Protein AF-I1BVD2-F1 (afdb_monomer_lite)

pLDDT: mean 74.41, std 19.19, range [30.12, 97.12]

Organism: Rhizopus delemar (strain RA 99-880 / ATCC MYA-4621 / FGSC 9543 / NRRL 43880) (NCBI:txid246409)

Structure (mmCIF, N/CA/C/O backbone):
data_AF-I1BVD2-F1
#
_entry.id   AF-I1BVD2-F1
#
loop_
_atom_site.group_PDB
_atom_site.id
_atom_site.type_symbol
_atom_site.label_atom_id
_atom_site.label_alt_id
_atom_site.label_comp_id
_atom_site.label_asym_id
_atom_site.label_entity_id
_atom_site.label_seq_id
_atom_site.pdbx_PDB_ins_code
_atom_site.Cartn_x
_atom_site.Cartn_y
_atom_site.Cartn_z
_atom_site.occupancy
_atom_site.B_iso_or_equiv
_atom_site.auth_seq_id
_atom_site.auth_comp_id
_atom_site.auth_asym_id
_atom_site.auth_atom_id
_atom_site.pdbx_PDB_model_num
ATOM 1 N N . MET A 1 1 ? -2.025 -9.915 -18.586 1.00 57.62 1 MET A N 1
ATOM 2 C CA . MET A 1 1 ? -1.167 -8.818 -19.101 1.00 57.62 1 MET A CA 1
ATOM 3 C C . MET A 1 1 ? 0.297 -9.203 -18.956 1.00 57.62 1 MET A C 1
ATOM 5 O O . MET A 1 1 ? 0.631 -9.879 -17.990 1.00 57.62 1 MET A O 1
ATOM 9 N N . ALA A 1 2 ? 1.157 -8.808 -19.899 1.00 55.38 2 ALA A N 1
ATOM 10 C CA . ALA A 1 2 ? 2.586 -9.116 -19.846 1.00 55.38 2 ALA A CA 1
ATOM 11 C C . ALA A 1 2 ? 3.308 -8.173 -18.867 1.00 55.38 2 ALA A C 1
ATOM 13 O O . ALA A 1 2 ? 3.353 -6.966 -19.093 1.00 55.38 2 ALA A O 1
ATOM 14 N N . LYS A 1 3 ? 3.864 -8.726 -17.781 1.00 71.94 3 LYS A N 1
ATOM 15 C CA . LYS A 1 3 ? 4.685 -7.978 -16.805 1.00 71.94 3 LYS A CA 1
ATOM 16 C C . LYS A 1 3 ? 6.091 -7.677 -17.332 1.00 71.94 3 LYS A C 1
ATOM 18 O O . LYS A 1 3 ? 6.708 -6.693 -16.919 1.00 71.94 3 LYS A O 1
ATOM 23 N N . VAL A 1 4 ? 6.564 -8.531 -18.238 1.00 77.50 4 VAL A N 1
ATOM 24 C CA . VAL A 1 4 ? 7.873 -8.457 -18.880 1.00 77.50 4 VAL A CA 1
ATOM 25 C C . VAL A 1 4 ? 7.680 -8.519 -20.390 1.00 77.50 4 VAL A C 1
ATOM 27 O O . VAL A 1 4 ? 6.956 -9.385 -20.883 1.00 77.50 4 VAL A O 1
ATOM 30 N N . VAL A 1 5 ? 8.321 -7.610 -21.121 1.00 82.81 5 VAL A N 1
ATOM 31 C CA . VAL A 1 5 ? 8.318 -7.594 -22.589 1.00 82.81 5 VAL A CA 1
ATOM 32 C C . VAL A 1 5 ? 9.751 -7.705 -23.076 1.00 82.81 5 VAL A C 1
ATOM 34 O O . VAL A 1 5 ? 10.605 -6.919 -22.676 1.00 82.81 5 VAL A O 1
ATOM 37 N N . HIS A 1 6 ? 10.022 -8.678 -23.941 1.00 88.94 6 HIS A N 1
ATOM 38 C CA . HIS A 1 6 ? 11.332 -8.835 -24.561 1.00 88.94 6 HIS A CA 1
ATOM 39 C C . HIS A 1 6 ? 11.318 -8.233 -25.964 1.00 88.94 6 HIS A C 1
ATOM 41 O O . HIS A 1 6 ? 10.479 -8.588 -26.789 1.00 88.94 6 HIS A O 1
ATOM 47 N N . VAL A 1 7 ? 12.257 -7.331 -26.238 1.00 86.94 7 VAL A N 1
ATOM 48 C CA . VAL A 1 7 ? 12.406 -6.657 -27.528 1.00 86.94 7 VAL A CA 1
ATOM 49 C C . VAL A 1 7 ? 13.799 -6.938 -28.071 1.00 86.94 7 VAL A C 1
ATOM 51 O O . VAL A 1 7 ? 14.801 -6.672 -27.409 1.00 86.94 7 VAL A O 1
ATOM 54 N N . SER A 1 8 ? 13.868 -7.464 -29.292 1.00 87.81 8 SER A N 1
ATOM 55 C CA . SER A 1 8 ? 15.131 -7.581 -30.023 1.00 87.81 8 SER A CA 1
ATOM 56 C C . SER A 1 8 ? 15.273 -6.409 -30.978 1.00 87.81 8 SER A C 1
ATOM 58 O O . SER A 1 8 ? 14.444 -6.235 -31.868 1.00 87.81 8 SER A O 1
ATOM 60 N N . CYS A 1 9 ? 16.300 -5.589 -30.768 1.00 84.94 9 CYS A N 1
ATOM 61 C CA . CYS A 1 9 ? 16.546 -4.406 -31.578 1.00 84.94 9 CYS A CA 1
ATOM 62 C C . CYS A 1 9 ? 17.521 -4.732 -32.710 1.00 84.94 9 CYS A C 1
ATOM 64 O O . CYS A 1 9 ? 18.666 -5.102 -32.456 1.00 84.94 9 CYS A O 1
ATOM 66 N N . SER A 1 10 ? 17.082 -4.520 -33.948 1.00 81.44 10 SER A N 1
ATOM 67 C CA . SER A 1 10 ? 17.909 -4.569 -35.156 1.00 81.44 10 SER A CA 1
ATOM 68 C C . SER A 1 10 ? 18.541 -3.203 -35.476 1.00 81.44 10 SER A C 1
ATOM 70 O O . SER A 1 10 ? 18.124 -2.169 -34.950 1.00 81.44 10 SER A O 1
ATOM 72 N N . ILE A 1 11 ? 19.491 -3.164 -36.420 1.00 72.12 11 ILE A N 1
ATOM 73 C CA . ILE A 1 11 ? 20.072 -1.916 -36.969 1.00 72.12 11 ILE A CA 1
ATOM 74 C C . ILE A 1 11 ? 18.995 -0.966 -37.516 1.00 72.12 11 ILE A C 1
ATOM 76 O O . ILE A 1 11 ? 19.138 0.251 -37.427 1.00 72.12 11 ILE A O 1
ATOM 80 N N . THR A 1 12 ? 17.916 -1.523 -38.066 1.00 74.25 12 THR A N 1
ATOM 81 C CA . THR A 1 12 ? 16.789 -0.778 -38.643 1.00 74.25 12 THR A CA 1
ATOM 82 C C . THR A 1 12 ? 15.757 -0.343 -37.607 1.00 74.25 12 THR A C 1
ATOM 84 O O . THR A 1 12 ? 14.778 0.308 -37.960 1.00 74.25 12 THR A O 1
ATOM 87 N N . THR A 1 13 ? 15.937 -0.698 -36.332 1.00 73.81 13 THR A N 1
ATOM 88 C CA . THR A 1 13 ? 14.978 -0.346 -35.284 1.00 73.81 13 THR A CA 1
ATOM 89 C C . THR A 1 13 ? 15.039 1.151 -35.004 1.00 73.81 13 THR A C 1
ATOM 91 O O . THR A 1 13 ? 15.937 1.655 -34.325 1.00 73.81 13 THR A O 1
ATOM 94 N N . GLU A 1 14 ? 14.053 1.872 -35.528 1.00 75.06 14 GLU A N 1
ATOM 95 C CA . GLU A 1 14 ? 13.866 3.286 -35.249 1.00 75.06 14 GLU A CA 1
ATOM 96 C C . GLU A 1 14 ? 13.271 3.514 -33.856 1.00 75.06 14 GLU A C 1
ATOM 98 O O . GLU A 1 14 ? 12.507 2.705 -33.324 1.00 75.06 14 GLU A O 1
ATOM 103 N N . GLN A 1 15 ? 13.561 4.685 -33.284 1.00 72.69 15 GLN A N 1
ATOM 104 C CA . GLN A 1 15 ? 12.982 5.111 -32.010 1.00 72.69 15 GLN A CA 1
ATOM 105 C C . GLN A 1 15 ? 11.442 5.071 -32.035 1.00 72.69 15 GLN A C 1
ATOM 107 O O . GLN A 1 15 ? 10.832 4.669 -31.048 1.00 72.69 15 GLN A O 1
ATOM 112 N N . ALA A 1 16 ? 10.822 5.425 -33.168 1.00 73.00 16 ALA A N 1
ATOM 113 C CA . ALA A 1 16 ? 9.369 5.454 -33.332 1.00 73.00 16 ALA A CA 1
ATOM 114 C C . ALA A 1 16 ? 8.714 4.074 -33.143 1.00 73.00 16 ALA A C 1
ATOM 116 O O . ALA A 1 16 ? 7.631 3.977 -32.567 1.00 73.00 16 ALA A O 1
ATOM 117 N N . VAL A 1 17 ? 9.391 3.002 -33.568 1.00 75.62 17 VAL A N 1
ATOM 118 C CA . VAL A 1 17 ? 8.924 1.621 -33.373 1.00 75.62 17 VAL A CA 1
ATOM 119 C C . VAL A 1 17 ? 8.944 1.270 -31.889 1.00 75.62 17 VAL A C 1
ATOM 121 O O . VAL A 1 17 ? 7.979 0.714 -31.370 1.00 75.62 17 VAL A O 1
ATOM 124 N N . PHE A 1 18 ? 10.003 1.663 -31.179 1.00 75.06 18 PHE A N 1
ATOM 125 C CA . PHE A 1 18 ? 10.107 1.433 -29.740 1.00 75.06 18 PHE A CA 1
ATOM 126 C C . PHE A 1 18 ? 9.055 2.232 -28.959 1.00 75.06 18 PHE A C 1
ATOM 128 O O . PHE A 1 18 ? 8.401 1.699 -28.065 1.00 75.06 18 PHE A O 1
ATOM 135 N N . ASP A 1 19 ? 8.827 3.490 -29.342 1.00 73.50 19 ASP A N 1
ATOM 136 C CA . ASP A 1 19 ? 7.758 4.320 -28.787 1.00 73.50 19 ASP A CA 1
ATOM 137 C C . ASP A 1 19 ? 6.373 3.688 -29.000 1.00 73.50 19 ASP A C 1
ATOM 139 O O . ASP A 1 19 ? 5.537 3.732 -28.093 1.00 73.50 19 ASP A O 1
ATOM 143 N N . HIS A 1 20 ? 6.132 3.075 -30.164 1.00 77.56 20 HIS A N 1
ATOM 144 C CA . HIS A 1 20 ? 4.887 2.369 -30.469 1.00 77.56 20 HIS A CA 1
ATOM 145 C C . HIS A 1 20 ? 4.729 1.091 -29.635 1.00 77.56 20 HIS A C 1
ATOM 147 O O . HIS A 1 20 ? 3.703 0.923 -28.980 1.00 77.56 20 HIS A O 1
ATOM 153 N N . ILE A 1 21 ? 5.764 0.248 -29.554 1.00 75.56 21 ILE A N 1
ATOM 154 C CA . ILE A 1 21 ? 5.775 -0.954 -28.703 1.00 75.56 21 ILE A CA 1
ATOM 155 C C . ILE A 1 21 ? 5.461 -0.572 -27.251 1.00 75.56 21 ILE A C 1
ATOM 157 O O . ILE A 1 21 ? 4.551 -1.124 -26.638 1.00 75.56 21 ILE A O 1
ATOM 161 N N . LEU A 1 22 ? 6.131 0.446 -26.708 1.00 75.19 22 LEU A N 1
ATOM 162 C CA . LEU A 1 22 ? 5.876 0.905 -25.341 1.00 75.19 22 LEU A CA 1
ATOM 163 C C . LEU A 1 22 ? 4.512 1.582 -25.150 1.00 75.19 22 LEU A C 1
ATOM 165 O O . LEU A 1 22 ? 4.114 1.804 -24.011 1.00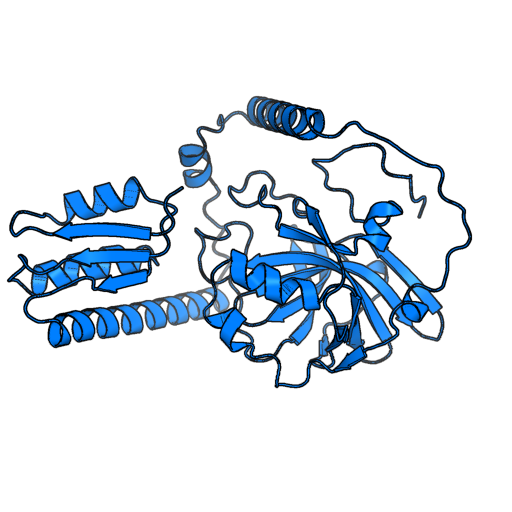 75.19 22 LEU A O 1
ATOM 169 N N . LYS A 1 23 ? 3.820 1.994 -26.218 1.00 75.75 23 LYS A N 1
ATOM 170 C CA . LYS A 1 23 ? 2.412 2.423 -26.143 1.00 75.75 23 LYS A CA 1
ATOM 171 C C . LYS A 1 23 ? 1.464 1.224 -26.130 1.00 75.75 23 LYS A C 1
ATOM 173 O O . LYS A 1 23 ? 0.421 1.301 -25.500 1.00 75.75 23 LYS A O 1
ATOM 178 N N . CYS A 1 24 ? 1.819 0.123 -26.786 1.00 70.50 24 CYS A N 1
ATOM 179 C CA . CYS A 1 24 ? 1.037 -1.113 -26.744 1.00 70.50 24 CYS A CA 1
ATOM 180 C C . CYS A 1 24 ? 1.171 -1.839 -25.394 1.00 70.50 24 CYS A C 1
ATOM 182 O O . CYS A 1 24 ? 0.241 -2.514 -24.963 1.00 70.50 24 CYS A O 1
ATOM 184 N N . PHE A 1 25 ? 2.303 -1.672 -24.704 1.00 71.75 25 PHE A N 1
ATOM 185 C CA . PHE A 1 25 ? 2.600 -2.329 -23.428 1.00 71.75 25 PHE A CA 1
ATOM 186 C C . PHE A 1 25 ? 2.653 -1.347 -22.247 1.00 71.75 25 PHE A C 1
ATOM 188 O O . PHE A 1 25 ? 3.613 -1.344 -21.478 1.00 71.75 25 PHE A O 1
ATOM 195 N N . MET A 1 26 ? 1.612 -0.524 -22.079 1.00 61.81 26 MET A N 1
ATOM 196 C CA . MET A 1 26 ? 1.538 0.488 -21.005 1.00 61.81 26 MET A CA 1
ATOM 197 C C . MET A 1 26 ? 1.679 -0.091 -19.586 1.00 61.81 26 MET A C 1
ATOM 199 O O . MET A 1 26 ? 2.150 0.607 -18.694 1.00 61.81 26 MET A O 1
ATOM 203 N N . ASN A 1 27 ? 1.337 -1.369 -19.396 1.00 58.81 27 ASN A N 1
ATOM 204 C CA . ASN A 1 27 ? 1.351 -2.045 -18.091 1.00 58.81 27 ASN A CA 1
ATOM 205 C C . ASN A 1 27 ? 2.606 -2.909 -17.870 1.00 58.81 27 ASN A C 1
ATOM 207 O O . ASN A 1 27 ? 2.639 -3.755 -16.978 1.00 58.81 27 ASN A O 1
ATOM 211 N N . CYS A 1 28 ? 3.632 -2.737 -18.707 1.00 73.62 28 CYS A N 1
ATOM 212 C CA . CYS A 1 28 ? 4.888 -3.464 -18.590 1.00 73.62 28 CYS A CA 1
ATOM 213 C C . CYS A 1 28 ? 5.812 -2.801 -17.561 1.00 73.62 28 CYS A C 1
ATOM 215 O O . CYS A 1 28 ? 6.152 -1.625 -17.684 1.00 73.62 28 CYS A O 1
ATOM 217 N N . CYS A 1 29 ? 6.277 -3.573 -16.577 1.00 71.00 29 CYS A N 1
ATOM 218 C CA . CYS A 1 29 ? 7.195 -3.082 -15.546 1.00 71.00 29 CYS A CA 1
ATOM 219 C C . CYS A 1 29 ? 8.664 -3.224 -15.960 1.00 71.00 29 CYS A C 1
ATOM 221 O O . CYS A 1 29 ? 9.498 -2.405 -15.564 1.00 71.00 29 CYS A O 1
ATOM 223 N N . ILE A 1 30 ? 8.977 -4.261 -16.745 1.00 81.56 30 ILE A N 1
ATOM 224 C CA . ILE A 1 30 ? 10.343 -4.612 -17.144 1.00 81.56 30 ILE A CA 1
ATOM 225 C C . ILE A 1 30 ? 10.390 -4.859 -18.647 1.00 81.56 30 ILE A C 1
ATOM 227 O O . ILE A 1 30 ? 9.693 -5.729 -19.163 1.00 81.56 30 ILE A O 1
ATOM 231 N N . VAL A 1 31 ? 11.249 -4.135 -19.353 1.00 87.00 31 VAL A N 1
ATOM 232 C CA . VAL A 1 31 ? 11.519 -4.393 -20.766 1.00 87.00 31 VAL A CA 1
ATOM 233 C C . VAL A 1 31 ? 12.916 -4.977 -20.892 1.00 87.00 31 VAL A C 1
ATOM 235 O O . VAL A 1 31 ? 13.912 -4.291 -20.659 1.00 87.00 31 VAL A O 1
ATOM 238 N N . GLY A 1 32 ? 12.970 -6.253 -21.262 1.00 90.38 32 GLY A N 1
ATOM 239 C CA . GLY A 1 32 ? 14.198 -6.937 -21.634 1.00 90.38 32 GLY A CA 1
ATOM 240 C C . GLY A 1 32 ? 14.592 -6.550 -23.055 1.00 90.38 32 GLY A C 1
ATOM 241 O O . GLY A 1 32 ? 13.815 -6.765 -23.981 1.00 90.38 32 GLY A O 1
ATOM 242 N N . ILE A 1 33 ? 15.776 -5.978 -23.258 1.00 91.19 33 ILE A N 1
ATOM 243 C CA . ILE A 1 33 ? 16.227 -5.515 -24.575 1.00 91.19 33 ILE A CA 1
ATOM 244 C C . ILE A 1 33 ? 17.478 -6.279 -25.006 1.00 91.19 33 ILE A C 1
ATOM 246 O O . ILE A 1 33 ? 18.472 -6.342 -24.280 1.00 91.19 33 ILE A O 1
ATOM 250 N N . ASN A 1 34 ? 17.438 -6.829 -26.218 1.00 91.38 34 ASN A N 1
ATOM 251 C CA . ASN A 1 34 ? 18.605 -7.355 -26.915 1.00 91.38 34 ASN A CA 1
ATOM 252 C C . ASN A 1 34 ? 19.165 -6.276 -27.860 1.00 91.38 34 ASN A C 1
ATOM 254 O O . ASN A 1 34 ? 18.487 -5.824 -28.782 1.00 91.38 34 ASN A O 1
ATOM 258 N N . PHE A 1 35 ? 20.409 -5.865 -27.607 1.00 91.00 35 PHE A N 1
ATOM 259 C CA . PHE A 1 35 ? 21.156 -4.839 -28.336 1.00 91.00 35 PHE A CA 1
ATOM 260 C C . PHE A 1 35 ? 22.260 -5.418 -29.239 1.00 91.00 35 PHE A C 1
ATOM 262 O O . PHE A 1 35 ? 23.141 -4.666 -29.658 1.00 91.00 35 PHE A O 1
ATOM 269 N N . ASN A 1 36 ? 22.290 -6.730 -29.506 1.00 88.44 36 ASN A N 1
ATOM 270 C CA . ASN A 1 36 ? 23.389 -7.365 -30.249 1.00 88.44 36 ASN A CA 1
ATOM 271 C C . ASN A 1 36 ? 23.622 -6.738 -31.626 1.00 88.44 36 ASN A C 1
ATOM 273 O O . ASN A 1 36 ? 24.775 -6.491 -31.985 1.00 88.44 36 ASN A O 1
ATOM 277 N N . ASP A 1 37 ? 22.544 -6.391 -32.327 1.00 84.81 37 ASP A N 1
ATOM 278 C CA . ASP A 1 37 ? 22.624 -5.838 -33.679 1.00 84.81 37 ASP A CA 1
ATOM 279 C C . ASP A 1 37 ? 22.803 -4.312 -33.688 1.00 84.81 37 ASP A C 1
ATOM 281 O O . ASP A 1 37 ? 23.106 -3.722 -34.720 1.00 84.81 37 ASP A O 1
ATOM 285 N N . LEU A 1 38 ? 22.674 -3.629 -32.545 1.00 83.56 38 LEU A N 1
ATOM 286 C CA . LEU A 1 38 ? 22.843 -2.179 -32.468 1.00 83.56 38 LEU A CA 1
ATOM 287 C C . LEU A 1 38 ? 24.309 -1.798 -32.231 1.00 83.56 38 LEU A C 1
ATOM 289 O O . LEU A 1 38 ? 24.865 -1.956 -31.144 1.00 83.56 38 LEU A O 1
ATOM 293 N N . THR A 1 39 ? 24.936 -1.210 -33.248 1.00 78.19 39 THR A N 1
ATOM 294 C CA . THR A 1 39 ? 26.346 -0.786 -33.190 1.00 78.19 39 THR A CA 1
ATOM 295 C C . THR A 1 39 ? 26.523 0.653 -32.698 1.00 78.19 39 THR A C 1
ATOM 297 O O . THR A 1 39 ? 27.568 1.005 -32.137 1.00 78.19 39 THR A O 1
ATOM 300 N N . THR A 1 40 ? 25.502 1.498 -32.858 1.00 90.44 40 THR A N 1
ATOM 301 C CA . THR A 1 40 ? 25.546 2.925 -32.526 1.00 90.44 40 THR A CA 1
ATOM 302 C C . THR A 1 40 ? 25.083 3.192 -31.093 1.00 90.44 40 THR A C 1
ATOM 304 O O . THR A 1 40 ? 23.901 3.125 -30.757 1.00 90.44 40 THR A O 1
ATOM 307 N N . LEU A 1 41 ? 26.026 3.599 -30.232 1.00 90.19 41 LEU A N 1
ATOM 308 C CA . LEU A 1 41 ? 25.745 3.958 -28.831 1.00 90.19 41 LEU A CA 1
ATOM 309 C C . LEU A 1 41 ? 24.695 5.073 -28.697 1.00 90.19 41 LEU A C 1
ATOM 311 O O . LEU A 1 41 ? 23.966 5.121 -27.709 1.00 90.19 41 LEU A O 1
ATOM 315 N N . THR A 1 42 ? 24.596 5.962 -29.689 1.00 91.00 42 THR A N 1
ATOM 316 C CA . THR A 1 42 ? 23.592 7.031 -29.732 1.00 91.00 42 THR A CA 1
ATOM 317 C C . THR A 1 42 ? 22.171 6.474 -29.803 1.00 91.00 42 THR A C 1
ATOM 319 O O . THR A 1 42 ? 21.297 6.962 -29.089 1.00 91.00 42 THR A O 1
ATOM 322 N N . THR A 1 43 ? 21.940 5.439 -30.615 1.00 86.56 43 THR A N 1
ATOM 323 C CA . THR A 1 43 ? 20.629 4.787 -30.751 1.00 86.56 43 THR A CA 1
ATOM 324 C C . THR A 1 43 ? 20.270 4.031 -29.480 1.00 86.56 43 THR A C 1
ATOM 326 O O . THR A 1 43 ? 19.182 4.228 -28.946 1.00 86.56 43 THR A O 1
ATOM 329 N N . ILE A 1 44 ? 21.224 3.283 -28.914 1.00 90.81 44 ILE A N 1
ATOM 330 C CA . ILE A 1 44 ? 21.063 2.607 -27.616 1.00 90.81 44 ILE A CA 1
ATOM 331 C C . ILE A 1 44 ? 20.659 3.618 -26.536 1.00 90.81 44 ILE A C 1
ATOM 333 O O . ILE A 1 44 ? 19.663 3.433 -25.843 1.00 90.81 44 ILE A O 1
ATOM 337 N N . LYS A 1 45 ? 21.375 4.746 -26.437 1.00 93.56 45 LYS A N 1
ATOM 338 C CA . LYS A 1 45 ? 21.066 5.808 -25.471 1.00 93.56 45 LYS A CA 1
ATOM 339 C C . LYS A 1 45 ? 19.664 6.392 -25.672 1.00 93.56 45 LYS A C 1
ATOM 341 O O . LYS A 1 45 ? 18.996 6.668 -24.680 1.00 93.56 45 LYS A O 1
ATOM 346 N N . LYS A 1 46 ? 19.218 6.596 -26.919 1.00 90.88 46 LYS A N 1
ATOM 347 C CA . LYS A 1 46 ? 17.864 7.093 -27.222 1.00 90.88 46 LYS A CA 1
ATOM 348 C C . LYS A 1 46 ? 16.793 6.100 -26.771 1.00 90.88 46 LYS A C 1
ATOM 350 O O . LYS A 1 46 ? 15.888 6.513 -26.054 1.00 90.88 46 LYS A O 1
ATOM 355 N N . ILE A 1 47 ? 16.942 4.820 -27.117 1.00 89.25 47 ILE A N 1
ATOM 356 C CA . ILE A 1 47 ? 16.021 3.748 -26.711 1.00 89.25 47 ILE A CA 1
ATOM 357 C C . ILE A 1 47 ? 15.933 3.681 -25.184 1.00 89.25 47 ILE A C 1
ATOM 359 O O . ILE A 1 47 ? 14.846 3.819 -24.628 1.00 89.25 47 ILE A O 1
ATOM 363 N N . CYS A 1 48 ? 17.071 3.580 -24.489 1.00 91.50 48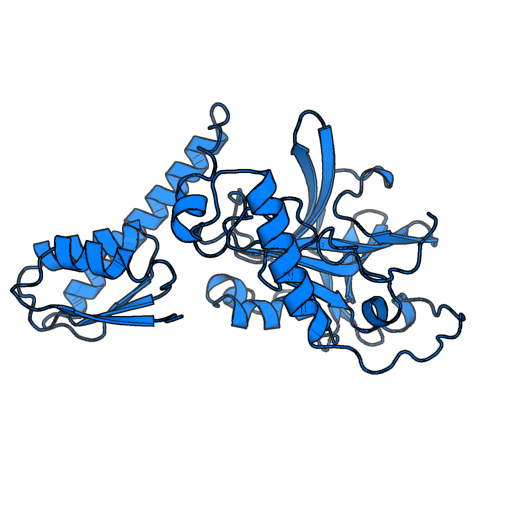 CYS A N 1
ATOM 364 C CA . CYS A 1 48 ? 17.081 3.503 -23.028 1.00 91.50 48 CYS A CA 1
ATOM 365 C C . CYS A 1 48 ? 16.438 4.736 -22.377 1.00 91.50 48 CYS A C 1
ATOM 367 O O . CYS A 1 48 ? 15.686 4.616 -21.417 1.00 91.50 48 CYS A O 1
ATOM 369 N N . ASN A 1 49 ? 16.703 5.930 -22.910 1.00 90.62 49 ASN A N 1
ATOM 370 C CA . ASN A 1 49 ? 16.120 7.166 -22.397 1.00 90.62 49 ASN A CA 1
ATOM 371 C C . ASN A 1 49 ? 14.597 7.213 -22.591 1.00 90.62 49 ASN A C 1
ATOM 373 O O . ASN A 1 49 ? 13.900 7.727 -21.726 1.00 90.62 49 ASN A O 1
ATOM 377 N N . VAL A 1 50 ? 14.076 6.676 -23.697 1.00 86.75 50 VAL A N 1
ATOM 378 C CA . VAL A 1 50 ? 12.630 6.546 -23.927 1.00 86.75 50 VAL A CA 1
ATOM 379 C C . VAL A 1 50 ? 11.998 5.608 -22.895 1.00 86.75 50 VAL A C 1
ATOM 381 O O . VAL A 1 50 ? 11.006 5.982 -22.272 1.00 86.75 50 VAL A O 1
ATOM 384 N N . VAL A 1 51 ? 12.591 4.430 -22.667 1.00 85.12 51 VAL A N 1
ATOM 385 C CA . VAL A 1 51 ? 12.069 3.447 -21.698 1.00 85.12 51 VAL A CA 1
ATOM 386 C C . VAL A 1 51 ? 12.066 4.026 -20.282 1.00 85.12 51 VAL A C 1
ATOM 388 O O . VAL A 1 51 ? 11.041 4.012 -19.602 1.00 85.12 51 VAL A O 1
ATOM 391 N N . LEU A 1 52 ? 13.191 4.616 -19.865 1.00 84.81 52 LEU A N 1
ATOM 392 C CA . LEU A 1 52 ? 13.355 5.173 -18.521 1.00 84.81 52 LEU A CA 1
ATOM 393 C C . LEU A 1 52 ? 12.471 6.398 -18.281 1.00 84.81 52 LEU A C 1
ATOM 395 O O . LEU A 1 52 ? 11.932 6.538 -17.193 1.00 84.81 52 LEU A O 1
ATOM 399 N N . LYS A 1 53 ? 12.239 7.252 -19.289 1.00 83.31 53 LYS A N 1
ATOM 400 C CA . LYS A 1 53 ? 11.298 8.383 -19.169 1.00 83.31 53 LYS A CA 1
ATOM 401 C C . LYS A 1 53 ? 9.852 7.952 -18.937 1.00 83.31 53 LYS A C 1
ATOM 403 O O . LYS A 1 53 ? 9.059 8.743 -18.434 1.00 83.31 53 LYS A O 1
ATOM 408 N N . LYS A 1 54 ? 9.500 6.722 -19.315 1.00 79.62 54 LYS A N 1
ATOM 409 C CA . LYS A 1 54 ? 8.210 6.111 -18.979 1.00 79.62 54 LYS A CA 1
ATOM 410 C C . LYS A 1 54 ? 8.218 5.410 -17.613 1.00 79.62 54 LYS A C 1
ATOM 412 O O . LYS A 1 54 ? 7.205 4.821 -17.261 1.00 79.62 54 LYS A O 1
ATOM 417 N N . GLY A 1 55 ? 9.339 5.465 -16.888 1.00 76.81 55 GLY A N 1
ATOM 418 C CA . GLY A 1 55 ? 9.594 4.803 -15.606 1.00 76.81 55 GLY A CA 1
ATOM 419 C C . GLY A 1 55 ? 9.541 3.276 -15.667 1.00 76.81 55 GLY A C 1
ATOM 420 O O . GLY A 1 55 ? 9.241 2.612 -14.679 1.00 76.81 55 GLY A O 1
ATOM 421 N N . ILE A 1 56 ? 9.843 2.714 -16.837 1.00 82.06 56 ILE A N 1
ATOM 422 C CA . ILE A 1 56 ? 9.930 1.271 -17.050 1.00 82.06 56 ILE A CA 1
ATOM 423 C C . ILE A 1 56 ? 11.369 0.816 -16.773 1.00 82.06 56 ILE A C 1
ATOM 425 O O . ILE A 1 56 ? 12.333 1.470 -17.182 1.00 82.06 56 ILE A O 1
ATOM 429 N N . THR A 1 57 ? 11.525 -0.320 -16.089 1.00 84.38 57 THR A N 1
ATOM 430 C CA . THR A 1 57 ? 12.846 -0.901 -15.813 1.00 84.38 57 THR A CA 1
ATOM 431 C C . THR A 1 57 ? 13.401 -1.553 -17.076 1.00 84.38 57 THR A C 1
ATOM 433 O O . THR A 1 57 ? 12.693 -2.281 -17.765 1.00 84.38 57 THR A O 1
ATOM 436 N N . ILE A 1 58 ? 14.674 -1.304 -17.380 1.00 90.44 58 ILE A N 1
ATOM 437 C CA . ILE A 1 58 ? 15.378 -1.960 -18.487 1.00 90.44 58 ILE A CA 1
ATOM 438 C C . ILE A 1 58 ? 16.141 -3.160 -17.938 1.00 90.44 58 ILE A C 1
ATOM 440 O O . ILE A 1 58 ? 16.934 -3.000 -17.010 1.00 90.44 58 ILE A O 1
ATOM 444 N N . ASP A 1 59 ? 15.951 -4.316 -18.565 1.00 91.44 59 ASP A N 1
ATOM 445 C CA . ASP A 1 59 ? 16.816 -5.482 -18.412 1.00 91.44 59 ASP A CA 1
ATOM 446 C C . ASP A 1 59 ? 17.615 -5.697 -19.708 1.00 91.44 59 ASP A C 1
ATOM 448 O O . ASP A 1 59 ? 17.072 -5.595 -20.810 1.00 91.44 59 ASP A O 1
ATOM 452 N N . ILE A 1 60 ? 18.925 -5.924 -19.612 1.00 92.56 60 ILE A N 1
ATOM 453 C CA . ILE A 1 60 ? 19.780 -6.108 -20.793 1.00 92.56 60 ILE A CA 1
ATOM 454 C C . ILE A 1 60 ? 19.935 -7.605 -21.028 1.00 92.56 60 ILE A C 1
ATOM 456 O O . ILE A 1 60 ? 20.757 -8.259 -20.393 1.00 92.56 60 ILE A O 1
ATOM 460 N N . LEU A 1 61 ? 19.180 -8.132 -21.992 1.00 91.56 61 LEU A N 1
ATOM 461 C CA . LEU A 1 61 ? 19.196 -9.561 -22.309 1.00 91.56 61 LEU A CA 1
ATOM 462 C C . LEU A 1 61 ? 20.499 -9.965 -23.008 1.00 91.56 61 LEU A C 1
ATOM 464 O O . LEU A 1 61 ? 21.065 -11.019 -22.738 1.00 91.56 61 LEU A O 1
ATOM 468 N N . SER A 1 62 ? 20.975 -9.133 -23.936 1.00 91.50 62 SER A N 1
ATOM 469 C CA . SER A 1 62 ? 22.274 -9.309 -24.595 1.00 91.50 62 SER A CA 1
ATOM 470 C C . SER A 1 62 ? 22.731 -8.026 -25.290 1.00 91.50 62 SER A C 1
ATOM 472 O O . SER A 1 62 ? 21.920 -7.170 -25.646 1.00 91.50 62 SER A O 1
ATOM 474 N N . ALA A 1 63 ? 24.046 -7.854 -25.435 1.00 91.31 63 ALA A N 1
ATOM 475 C CA . ALA A 1 63 ? 24.644 -6.753 -26.185 1.00 91.31 63 ALA A CA 1
ATOM 476 C C . ALA A 1 63 ? 26.073 -7.102 -26.625 1.00 91.31 63 ALA A C 1
ATOM 478 O O . ALA A 1 63 ? 26.847 -7.652 -25.843 1.00 91.31 63 ALA A O 1
ATOM 479 N N . SER A 1 64 ? 26.494 -6.643 -27.807 1.00 89.62 64 SER A N 1
ATOM 480 C CA . SER A 1 64 ? 27.883 -6.804 -28.281 1.00 89.62 64 SER A CA 1
ATOM 481 C C . SER A 1 64 ? 28.919 -6.129 -27.365 1.00 89.62 64 SER A C 1
ATOM 483 O O . SER A 1 64 ? 30.074 -6.543 -27.290 1.00 89.62 64 SER A O 1
ATOM 485 N N . LYS A 1 65 ? 28.513 -5.081 -26.633 1.00 91.94 65 LYS A N 1
ATOM 486 C CA . LYS A 1 65 ? 29.349 -4.337 -25.674 1.00 91.94 65 LYS A CA 1
ATOM 487 C C . LYS A 1 65 ? 28.637 -4.164 -24.328 1.00 91.94 65 LYS A C 1
ATOM 489 O O . LYS A 1 65 ? 28.475 -3.030 -23.873 1.00 91.94 65 LYS A O 1
ATOM 494 N N . VAL A 1 66 ? 28.243 -5.270 -23.683 1.00 92.75 66 VAL A N 1
ATOM 495 C CA . VAL A 1 66 ? 27.446 -5.299 -22.429 1.00 92.75 66 VAL A CA 1
ATOM 496 C C . VAL A 1 66 ? 27.883 -4.246 -21.406 1.00 92.75 66 VAL A C 1
ATOM 498 O O . VAL A 1 66 ? 27.075 -3.407 -21.026 1.00 92.75 66 VAL A O 1
ATOM 501 N N . LYS A 1 67 ? 29.171 -4.191 -21.030 1.00 94.44 67 LYS A N 1
ATOM 502 C CA . LYS A 1 67 ? 29.672 -3.226 -20.026 1.00 94.44 67 LYS A CA 1
ATOM 503 C C . LYS A 1 67 ? 29.412 -1.760 -20.399 1.00 94.44 67 LYS A C 1
ATOM 505 O O . LYS A 1 67 ? 29.111 -0.945 -19.533 1.00 94.44 67 LYS A O 1
ATOM 510 N N . ARG A 1 68 ? 29.529 -1.408 -21.686 1.00 94.25 68 ARG A N 1
ATOM 511 C CA . ARG A 1 68 ? 29.268 -0.036 -22.155 1.00 94.25 68 ARG A CA 1
ATOM 512 C C . ARG A 1 68 ? 27.777 0.274 -22.163 1.00 94.25 68 ARG A C 1
ATOM 514 O O . ARG A 1 68 ? 27.402 1.382 -21.796 1.00 94.25 68 ARG A O 1
ATOM 521 N N . VAL A 1 69 ? 26.948 -0.684 -22.576 1.00 92.88 69 VAL A N 1
ATOM 522 C CA . VAL A 1 69 ? 25.487 -0.525 -22.589 1.00 92.88 69 VAL A CA 1
ATOM 523 C C . VAL A 1 69 ? 24.952 -0.406 -21.162 1.00 92.88 69 VAL A C 1
ATOM 525 O O . VAL A 1 69 ? 24.212 0.534 -20.884 1.00 92.88 69 VAL A O 1
ATOM 528 N N . GLN A 1 70 ? 25.433 -1.242 -20.239 1.00 94.75 70 GLN A N 1
ATOM 529 C CA . GLN A 1 70 ? 25.121 -1.143 -18.812 1.00 94.75 70 GLN A CA 1
ATOM 530 C C . GLN A 1 70 ? 25.494 0.234 -18.251 1.00 94.75 70 GLN A C 1
ATOM 532 O O . GLN A 1 70 ? 24.650 0.906 -17.671 1.00 94.75 70 GLN A O 1
ATOM 537 N N . GLY A 1 71 ? 26.709 0.728 -18.525 1.00 95.81 71 GLY A N 1
ATOM 538 C CA . GLY A 1 71 ? 27.123 2.061 -18.074 1.00 95.81 71 GLY A CA 1
ATOM 539 C C . GLY A 1 71 ? 26.259 3.206 -18.626 1.00 95.81 71 GLY A C 1
ATOM 540 O O . GLY A 1 71 ? 26.091 4.230 -17.961 1.00 95.81 71 GLY A O 1
ATOM 541 N N . ILE A 1 72 ? 25.679 3.052 -19.824 1.00 95.56 72 ILE A N 1
ATOM 542 C CA . ILE A 1 72 ? 24.697 4.005 -20.365 1.00 95.56 72 ILE A CA 1
ATOM 543 C C . ILE A 1 72 ? 23.385 3.922 -19.583 1.00 95.56 72 ILE A C 1
ATOM 545 O O . ILE A 1 72 ? 22.863 4.969 -19.196 1.00 95.56 72 ILE A O 1
ATOM 549 N N . VAL A 1 73 ? 22.864 2.713 -19.352 1.00 93.50 73 VAL A N 1
ATOM 550 C CA . VAL A 1 73 ? 21.621 2.492 -18.597 1.00 93.50 73 VAL A CA 1
ATOM 551 C C . VAL A 1 73 ? 21.750 3.041 -17.179 1.00 93.50 73 VAL A C 1
ATOM 553 O O . VAL A 1 73 ? 20.914 3.845 -16.780 1.00 93.50 73 VAL A O 1
ATOM 556 N N . ASP A 1 74 ? 22.832 2.729 -16.465 1.00 93.69 74 ASP A N 1
ATOM 557 C CA . ASP A 1 74 ? 23.067 3.198 -15.094 1.00 93.69 74 ASP A CA 1
ATOM 558 C C . ASP A 1 74 ? 23.148 4.728 -15.023 1.00 93.69 74 ASP A C 1
ATOM 560 O O . ASP A 1 74 ? 22.544 5.361 -14.153 1.00 93.69 74 ASP A O 1
ATOM 564 N N . LYS A 1 75 ? 23.857 5.354 -15.974 1.00 95.50 75 LYS A N 1
ATOM 565 C CA . LYS A 1 75 ? 23.973 6.817 -16.046 1.00 95.50 75 LYS A CA 1
ATOM 566 C C . LYS A 1 75 ? 22.625 7.483 -16.318 1.00 95.50 75 LYS A C 1
ATOM 568 O O . LYS A 1 75 ? 22.350 8.539 -15.749 1.00 95.50 75 LYS A O 1
ATOM 573 N N . LEU A 1 76 ? 21.810 6.909 -17.203 1.00 92.56 76 LEU A N 1
ATOM 574 C CA . LEU A 1 76 ? 20.476 7.427 -17.506 1.00 92.56 76 LEU A CA 1
ATOM 575 C C . LEU A 1 76 ? 19.510 7.211 -16.341 1.00 92.56 76 LEU A C 1
ATOM 577 O O . LEU A 1 76 ? 18.768 8.131 -16.018 1.00 92.56 76 LEU A O 1
ATOM 581 N N . LYS A 1 77 ? 19.565 6.049 -15.685 1.00 88.19 77 LYS A N 1
ATOM 582 C CA . LYS A 1 77 ? 18.752 5.732 -14.510 1.00 88.19 77 LYS A CA 1
ATOM 583 C C . LYS A 1 77 ? 19.040 6.706 -13.371 1.00 88.19 77 LYS A C 1
ATOM 585 O O . LYS A 1 77 ? 18.141 7.407 -12.936 1.00 88.19 77 LYS A O 1
ATOM 590 N N . LYS A 1 78 ? 20.318 6.887 -13.016 1.00 89.50 78 LYS A N 1
ATOM 591 C CA . LYS A 1 78 ? 20.732 7.870 -12.002 1.00 89.50 78 LYS A CA 1
ATOM 592 C C . LYS A 1 78 ? 20.274 9.291 -12.343 1.00 89.50 78 LYS A C 1
ATOM 594 O O . LYS A 1 78 ? 19.900 10.049 -11.455 1.00 89.50 78 LYS A O 1
ATOM 599 N N . LYS A 1 79 ? 20.327 9.672 -13.625 1.00 90.06 79 LYS A N 1
ATOM 600 C CA . LYS A 1 79 ? 19.836 10.977 -14.080 1.00 90.06 79 LYS A CA 1
ATOM 601 C C . LYS A 1 79 ? 18.318 11.102 -13.898 1.00 90.06 79 LYS A C 1
ATOM 603 O O . LYS A 1 79 ? 17.867 12.137 -13.427 1.00 90.06 79 LYS A O 1
ATOM 608 N N . TYR A 1 80 ? 17.560 10.075 -14.272 1.00 83.75 80 TYR A N 1
ATOM 609 C CA . TYR A 1 80 ? 16.107 10.042 -14.121 1.00 83.75 80 TYR A CA 1
ATOM 610 C C . TYR A 1 80 ? 15.680 10.100 -12.648 1.00 83.75 80 TYR A C 1
ATOM 612 O O . TYR A 1 80 ? 14.795 10.879 -12.305 1.00 83.75 80 TYR A O 1
ATOM 620 N N . ASP A 1 81 ? 16.357 9.351 -11.774 1.00 79.69 81 ASP A N 1
ATOM 621 C CA . ASP A 1 81 ? 16.089 9.352 -10.332 1.00 79.69 81 ASP A CA 1
ATOM 622 C C . ASP A 1 81 ? 16.306 10.756 -9.733 1.00 79.69 81 ASP A C 1
ATOM 624 O O . ASP A 1 81 ? 15.436 11.277 -9.037 1.00 79.69 81 ASP A O 1
ATOM 628 N N . LEU A 1 82 ? 17.410 11.426 -10.097 1.00 83.06 82 LEU A N 1
ATOM 629 C CA . LEU A 1 82 ? 17.684 12.817 -9.703 1.00 83.06 82 LEU A CA 1
ATOM 630 C C . LEU A 1 82 ? 16.628 13.801 -10.233 1.00 83.06 82 LEU A C 1
ATOM 632 O O . LEU A 1 82 ? 16.213 14.703 -9.509 1.00 83.06 82 LEU A O 1
ATOM 636 N N . GLU A 1 83 ? 16.190 13.655 -11.488 1.00 79.56 83 GLU A N 1
ATOM 637 C CA . GLU A 1 83 ? 15.126 14.493 -12.061 1.00 79.56 83 GLU A CA 1
ATOM 638 C C . GLU A 1 83 ? 13.803 14.306 -11.299 1.00 79.56 83 GLU A C 1
ATOM 640 O O . GLU A 1 83 ? 13.139 15.293 -10.981 1.00 79.56 83 GLU A O 1
ATOM 645 N N . CYS A 1 84 ? 13.460 13.072 -10.918 1.00 69.31 84 CYS A N 1
ATOM 646 C CA . CYS A 1 84 ? 12.280 12.788 -10.101 1.00 69.31 84 CYS A CA 1
ATOM 647 C C . CYS A 1 84 ? 12.373 13.428 -8.707 1.00 69.31 84 CYS A C 1
ATOM 649 O O . CYS A 1 84 ? 11.413 14.057 -8.261 1.00 69.31 84 CYS A O 1
ATOM 651 N N . GLU A 1 85 ? 13.521 13.335 -8.030 1.00 72.06 85 GLU A N 1
ATOM 652 C CA . GLU A 1 85 ? 13.755 13.986 -6.730 1.00 72.06 85 GLU A CA 1
ATOM 653 C C . GLU A 1 85 ? 13.653 15.520 -6.820 1.00 72.06 85 GLU A C 1
ATOM 655 O O . GLU A 1 85 ? 13.057 16.182 -5.960 1.00 72.06 85 GLU A O 1
ATOM 660 N N . MET A 1 86 ? 14.192 16.109 -7.891 1.00 72.88 86 MET A N 1
ATOM 661 C CA . MET A 1 86 ? 14.098 17.547 -8.146 1.00 72.88 86 MET A CA 1
ATOM 662 C C . MET A 1 86 ? 12.660 17.993 -8.434 1.00 72.88 86 MET A C 1
ATOM 664 O O . MET A 1 86 ? 12.237 19.052 -7.971 1.00 72.88 86 MET A O 1
ATOM 668 N N . ASP A 1 87 ? 11.889 17.200 -9.173 1.00 67.25 87 ASP A N 1
ATOM 669 C CA . ASP A 1 87 ? 10.488 17.506 -9.457 1.00 67.25 87 ASP A CA 1
ATOM 670 C C . ASP A 1 87 ? 9.607 17.379 -8.210 1.00 67.25 87 ASP A C 1
ATOM 672 O O . ASP A 1 87 ? 8.678 18.171 -8.033 1.00 67.25 87 ASP A O 1
ATOM 676 N N . LEU A 1 88 ? 9.905 16.425 -7.324 1.00 57.72 88 LEU A N 1
ATOM 677 C CA . LEU A 1 88 ? 9.234 16.289 -6.030 1.00 57.72 88 LEU A CA 1
ATOM 678 C C . LEU A 1 88 ? 9.525 17.490 -5.116 1.00 57.72 88 LEU A C 1
ATOM 680 O O . LEU A 1 88 ? 8.592 18.070 -4.561 1.00 57.72 88 LEU A O 1
ATOM 684 N N . SER A 1 89 ? 10.786 17.922 -5.020 1.00 60.62 89 SER A N 1
ATOM 685 C CA . SER A 1 89 ? 11.185 19.061 -4.172 1.00 60.62 89 SER A CA 1
ATOM 686 C C . SER A 1 89 ? 10.709 20.423 -4.695 1.00 60.62 89 SER A C 1
ATOM 688 O O . SER A 1 89 ? 10.348 21.301 -3.910 1.00 60.62 89 SER A O 1
ATOM 690 N N . LYS A 1 90 ? 10.625 20.614 -6.018 1.00 62.16 90 LYS A N 1
ATOM 691 C CA . LYS A 1 90 ? 10.032 21.830 -6.607 1.00 62.16 90 LYS A CA 1
ATOM 692 C C . LYS A 1 90 ? 8.525 21.919 -6.369 1.00 62.16 90 LYS A C 1
ATOM 694 O O . LYS A 1 90 ? 8.006 23.008 -6.141 1.00 62.16 90 LYS A O 1
ATOM 699 N N . LYS A 1 91 ? 7.818 20.784 -6.377 1.00 53.34 91 LYS A N 1
ATOM 700 C CA . LYS A 1 91 ? 6.366 20.733 -6.136 1.00 53.34 91 LYS A CA 1
ATOM 701 C C . LYS A 1 91 ? 5.980 20.960 -4.673 1.00 53.34 91 LYS A C 1
ATOM 703 O O . LYS A 1 91 ? 4.845 21.352 -4.426 1.00 53.34 91 LYS A O 1
ATOM 708 N N . SER A 1 92 ? 6.897 20.784 -3.720 1.00 47.44 92 SER A N 1
ATOM 709 C CA . SER A 1 92 ? 6.644 21.119 -2.311 1.00 47.44 92 SER A CA 1
ATOM 710 C C . SER A 1 92 ? 6.744 22.617 -1.985 1.00 47.44 92 SER A C 1
ATOM 712 O O . SER A 1 92 ? 6.328 23.011 -0.902 1.00 47.44 92 SER A O 1
ATOM 714 N N . GLY A 1 93 ? 7.281 23.457 -2.885 1.00 44.09 93 GLY A N 1
ATOM 715 C CA . GLY A 1 93 ? 7.606 24.862 -2.587 1.00 44.09 93 GLY A CA 1
ATOM 716 C C . GLY A 1 93 ? 6.712 25.941 -3.213 1.00 44.09 93 GLY A C 1
ATOM 717 O O . GLY A 1 93 ? 6.818 27.100 -2.823 1.00 44.09 93 GLY A O 1
ATOM 718 N N . SER A 1 94 ? 5.836 25.625 -4.171 1.00 40.97 94 SER A N 1
ATOM 719 C CA . SER A 1 94 ? 5.002 26.648 -4.823 1.00 40.97 94 SER A CA 1
ATOM 720 C C . SER A 1 94 ? 3.682 26.081 -5.335 1.00 40.97 94 SER A C 1
ATOM 722 O O . SER A 1 94 ? 3.705 25.109 -6.083 1.00 40.97 94 SER A O 1
ATOM 724 N N . ASN A 1 95 ? 2.576 26.728 -4.945 1.00 40.12 95 ASN A N 1
ATOM 725 C CA . ASN A 1 95 ? 1.214 26.682 -5.495 1.00 40.12 95 ASN A CA 1
ATOM 726 C C . ASN A 1 95 ? 0.768 25.381 -6.183 1.00 40.12 95 ASN A C 1
ATOM 728 O O . ASN A 1 95 ? 1.214 25.060 -7.283 1.00 40.12 95 ASN A O 1
ATOM 732 N N . LEU A 1 96 ? -0.212 24.711 -5.552 1.00 40.78 96 LEU A N 1
ATOM 733 C CA . LEU A 1 96 ? -0.955 23.550 -6.053 1.00 40.78 96 LEU A CA 1
ATOM 734 C C . LEU A 1 96 ? -1.054 23.528 -7.587 1.00 40.78 96 LEU A C 1
ATOM 736 O O . LEU A 1 96 ? -1.886 24.206 -8.195 1.00 40.78 96 LEU A O 1
ATOM 740 N N . LEU A 1 97 ? -0.265 22.656 -8.212 1.00 33.06 97 LEU A N 1
ATOM 741 C CA . LEU A 1 97 ? -0.596 22.137 -9.529 1.00 33.06 97 LEU A CA 1
ATOM 742 C C . LEU A 1 97 ? -1.900 21.354 -9.371 1.00 33.06 97 LEU A C 1
ATOM 744 O O . LEU A 1 97 ? -1.894 20.208 -8.919 1.00 33.06 97 LEU A O 1
ATOM 748 N N . LYS A 1 98 ? -3.029 21.972 -9.745 1.00 37.72 98 LYS A N 1
ATOM 749 C CA . LYS A 1 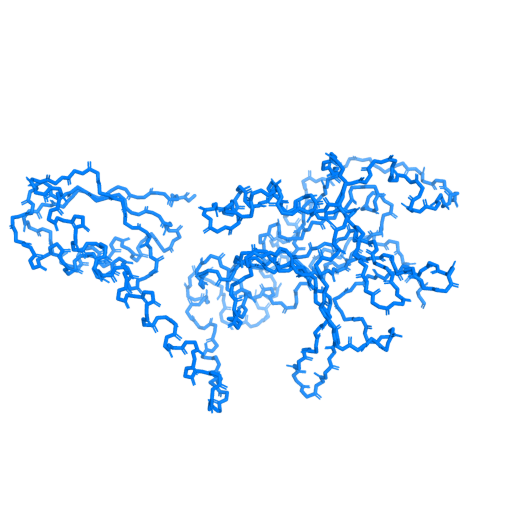98 ? -4.243 21.227 -10.085 1.00 37.72 98 LYS A CA 1
ATOM 750 C C . LYS A 1 98 ? -3.815 20.124 -11.051 1.00 37.72 98 LYS A C 1
ATOM 752 O O . LYS A 1 98 ? -3.367 20.400 -12.163 1.00 37.72 98 LYS A O 1
ATOM 757 N N . ARG A 1 99 ? -3.902 18.877 -10.583 1.00 38.00 99 ARG A N 1
ATOM 758 C CA . ARG A 1 99 ? -3.755 17.662 -11.386 1.00 38.00 99 ARG A CA 1
ATOM 759 C C . ARG A 1 99 ? -4.608 17.884 -12.643 1.00 38.00 99 ARG A C 1
ATOM 761 O O . ARG A 1 99 ? -5.805 18.127 -12.502 1.00 38.00 99 ARG A O 1
ATOM 768 N N . LYS A 1 100 ? -4.018 17.877 -13.847 1.00 36.56 100 LYS A N 1
ATOM 769 C CA . LYS A 1 100 ? -4.823 17.746 -15.072 1.00 36.56 100 LYS A CA 1
ATOM 770 C C . LYS A 1 100 ? -5.582 16.427 -14.911 1.00 36.56 100 LYS A C 1
ATOM 772 O O . LYS A 1 100 ? -4.963 15.372 -14.803 1.00 36.56 100 LYS A O 1
ATOM 777 N N . LEU A 1 101 ? -6.889 16.543 -14.699 1.00 40.66 101 LEU A N 1
ATOM 778 C CA . LEU A 1 101 ? -7.821 15.450 -14.446 1.00 40.66 101 LEU A CA 1
ATOM 779 C C . LEU A 1 101 ? -7.737 14.407 -15.567 1.00 40.66 101 LEU A C 1
ATOM 781 O O . LEU A 1 101 ? -7.742 14.795 -16.728 1.00 40.66 101 LEU A O 1
ATOM 785 N N . SER A 1 102 ? -7.644 13.130 -15.176 1.00 44.25 102 SER A N 1
ATOM 786 C CA . SER A 1 102 ? -8.323 11.907 -15.670 1.00 44.25 102 SER A CA 1
ATOM 787 C C . SER A 1 102 ? -8.675 11.681 -17.157 1.00 44.25 102 SER A C 1
ATOM 789 O O . SER A 1 102 ? -9.293 10.662 -17.458 1.00 44.25 102 SER A O 1
ATOM 791 N N . GLU A 1 103 ? -8.360 12.566 -18.099 1.00 40.16 103 GLU A N 1
ATOM 792 C CA . GLU A 1 103 ? -8.754 12.404 -19.508 1.00 40.16 103 GLU A CA 1
ATOM 793 C C . GLU A 1 103 ? -7.945 11.306 -20.214 1.00 40.16 103 GLU A C 1
ATOM 795 O O . GLU A 1 103 ? -8.511 10.550 -21.002 1.00 40.16 103 GLU A O 1
ATOM 800 N N . GLU A 1 104 ? -6.659 11.137 -19.880 1.00 42.00 104 GLU A N 1
ATOM 801 C CA . GLU A 1 104 ? -5.840 10.030 -20.410 1.00 42.00 104 GLU A CA 1
ATOM 802 C C . GLU A 1 104 ? -6.284 8.656 -19.864 1.00 42.00 104 GLU A C 1
ATOM 804 O O . GLU A 1 104 ? -6.243 7.658 -20.588 1.00 42.00 104 GLU A O 1
ATOM 809 N N . ASP A 1 105 ? -6.795 8.603 -18.630 1.00 38.72 105 ASP A N 1
ATOM 810 C CA . ASP A 1 105 ? -7.301 7.366 -18.017 1.00 38.72 105 ASP A CA 1
ATOM 811 C C . ASP A 1 105 ? -8.644 6.931 -18.646 1.00 38.72 105 ASP A C 1
ATOM 813 O O . ASP A 1 105 ? -8.869 5.743 -18.887 1.00 38.72 105 ASP A O 1
ATOM 817 N N . CYS A 1 106 ? -9.506 7.889 -19.025 1.00 38.75 106 CYS A N 1
ATOM 818 C CA . CYS A 1 106 ? -10.773 7.614 -19.724 1.00 38.75 106 CYS A CA 1
ATOM 819 C C . CYS A 1 106 ? -10.559 7.046 -21.137 1.00 38.75 106 CYS A C 1
ATOM 821 O O . CYS A 1 106 ? -11.304 6.166 -21.571 1.00 38.75 106 CYS A O 1
ATOM 823 N N . LEU A 1 107 ? -9.521 7.513 -21.841 1.00 40.66 107 LEU A N 1
ATOM 824 C CA . LEU A 1 107 ? -9.154 7.001 -23.165 1.00 40.66 107 LEU A CA 1
ATOM 825 C C . LEU A 1 107 ? -8.670 5.545 -23.113 1.00 40.66 107 LEU A C 1
ATOM 827 O O . LEU A 1 107 ? -8.897 4.790 -24.056 1.00 40.66 107 LEU A O 1
ATOM 831 N N . THR A 1 108 ? -8.028 5.142 -22.014 1.00 42.38 108 THR A N 1
ATOM 832 C CA . THR A 1 108 ? -7.383 3.826 -21.899 1.00 42.38 108 THR A CA 1
ATOM 833 C C . THR A 1 108 ? -8.376 2.713 -21.553 1.00 42.38 108 THR A C 1
ATOM 835 O O . THR A 1 108 ? -8.244 1.598 -22.053 1.00 42.38 108 THR A O 1
ATOM 838 N N . LEU A 1 109 ? -9.408 3.009 -20.756 1.00 40.69 109 LEU A N 1
ATOM 839 C CA . LEU A 1 109 ? -10.441 2.036 -20.379 1.00 40.69 109 LEU A CA 1
ATOM 840 C C . LEU A 1 109 ? -11.648 2.001 -21.341 1.00 40.69 109 LEU A C 1
ATOM 842 O O . LEU A 1 109 ? -12.577 1.234 -21.109 1.00 40.69 109 LEU A O 1
ATOM 846 N N . GLN A 1 110 ? -11.670 2.842 -22.388 1.00 47.31 110 GLN A N 1
ATOM 847 C CA . GLN A 1 110 ? -12.857 3.098 -23.233 1.00 47.31 110 GLN A CA 1
ATOM 848 C C . GLN A 1 110 ? -14.116 3.454 -22.420 1.00 47.31 110 GLN A C 1
ATOM 850 O O . GLN A 1 110 ? -15.251 3.256 -22.856 1.00 47.31 110 GLN A O 1
ATOM 855 N N . VAL A 1 111 ? -13.923 3.976 -21.211 1.00 45.88 111 VAL A N 1
ATOM 856 C CA . VAL A 1 111 ? -15.008 4.311 -20.299 1.00 45.88 111 VAL A CA 1
ATOM 857 C C . VAL A 1 111 ? -15.685 5.569 -20.835 1.00 45.88 111 VAL A C 1
ATOM 859 O O . VAL A 1 111 ? -15.043 6.600 -21.038 1.00 45.88 111 VAL A O 1
ATOM 862 N N . LEU A 1 112 ? -16.989 5.463 -21.103 1.00 47.12 112 LEU A N 1
ATOM 863 C CA . LEU A 1 112 ? -17.782 6.509 -21.753 1.00 47.12 112 LEU A CA 1
ATOM 864 C C . LEU A 1 112 ? -17.623 7.853 -21.028 1.00 47.12 112 LEU A C 1
ATOM 866 O O . LEU A 1 112 ? -17.683 7.914 -19.808 1.00 47.12 112 LEU A O 1
ATOM 870 N N . ALA A 1 113 ? -17.457 8.957 -21.757 1.00 46.66 113 ALA A N 1
ATOM 871 C CA . ALA A 1 113 ? -17.294 10.280 -21.142 1.00 46.66 113 ALA A CA 1
ATOM 872 C C . ALA A 1 113 ? -18.539 10.737 -20.350 1.00 46.66 113 ALA A C 1
ATOM 874 O O . ALA A 1 113 ? -18.456 11.614 -19.492 1.00 46.66 113 ALA A O 1
ATOM 875 N N . ASP A 1 114 ? -19.698 10.131 -20.590 1.00 62.78 114 ASP A N 1
ATOM 876 C CA . ASP A 1 114 ? -20.945 10.445 -19.900 1.00 62.78 114 ASP A CA 1
ATOM 877 C C . ASP A 1 114 ? -20.967 9.866 -18.470 1.00 62.78 114 ASP A C 1
ATOM 879 O O . ASP A 1 114 ? -20.726 8.681 -18.250 1.00 62.78 114 ASP A O 1
ATOM 883 N N . LEU A 1 115 ? -21.231 10.702 -17.460 1.00 44.62 115 LEU A N 1
ATOM 884 C CA . LEU A 1 115 ? -21.217 10.302 -16.044 1.00 44.62 115 LEU A CA 1
ATOM 885 C C . LEU A 1 115 ? -22.288 9.245 -15.706 1.00 44.62 115 LEU A C 1
ATOM 887 O O . LEU A 1 115 ? -22.067 8.401 -14.837 1.00 44.62 115 LEU A O 1
ATOM 891 N N . LYS A 1 116 ? -23.449 9.288 -16.365 1.00 51.34 116 LYS A N 1
ATOM 892 C CA . LYS A 1 116 ? -24.556 8.358 -16.128 1.00 51.34 116 LYS A CA 1
ATOM 893 C C . LYS A 1 116 ? -24.226 6.986 -16.708 1.00 51.34 116 LYS A C 1
ATOM 895 O O . LYS A 1 116 ? -24.325 5.992 -15.993 1.00 51.34 116 LYS A O 1
ATOM 900 N N . LEU A 1 117 ? -23.729 6.946 -17.945 1.00 49.22 117 LEU A N 1
ATOM 901 C CA . LEU A 1 117 ? -23.295 5.699 -18.586 1.00 49.22 117 LEU A CA 1
ATOM 902 C C . LEU A 1 117 ? -22.119 5.050 -17.841 1.00 49.22 117 LEU A C 1
ATOM 904 O O . LEU A 1 117 ? -22.035 3.827 -17.762 1.00 49.22 117 LEU A O 1
ATOM 908 N N . ARG A 1 118 ? -21.249 5.855 -17.218 1.00 52.62 118 ARG A N 1
ATOM 909 C CA . ARG A 1 118 ? -20.175 5.365 -16.338 1.00 52.62 118 ARG A CA 1
ATOM 910 C C . ARG A 1 118 ? -20.692 4.671 -15.088 1.00 52.62 118 ARG A C 1
ATOM 912 O O . ARG A 1 118 ? -20.216 3.590 -14.755 1.00 52.62 118 ARG A O 1
ATOM 919 N N . LYS A 1 119 ? -21.676 5.271 -14.415 1.00 47.75 119 LYS A N 1
ATOM 920 C CA . LYS A 1 119 ? -22.329 4.652 -13.254 1.00 47.75 119 LYS A CA 1
ATOM 921 C C . LYS A 1 119 ? -23.002 3.335 -13.637 1.00 47.75 119 LYS A C 1
ATOM 923 O O . LYS A 1 119 ? -22.863 2.359 -12.911 1.00 47.75 119 LYS A O 1
ATOM 928 N N . GLU A 1 120 ? -23.677 3.292 -14.785 1.00 54.12 120 GLU A N 1
ATOM 929 C CA . GLU A 1 120 ? -24.327 2.075 -15.289 1.00 54.12 120 GLU A CA 1
ATOM 930 C C . GLU A 1 120 ? -23.322 0.975 -15.665 1.00 54.12 120 GLU A C 1
ATOM 932 O O . GLU A 1 120 ? -23.559 -0.193 -15.359 1.00 54.12 120 GLU A O 1
ATOM 937 N N . PHE A 1 121 ? -22.196 1.329 -16.292 1.00 58.53 121 PHE A N 1
ATOM 938 C CA . PHE A 1 121 ? -21.118 0.389 -16.610 1.00 58.53 121 PHE A CA 1
ATOM 939 C C . PHE A 1 121 ? -20.516 -0.234 -15.345 1.00 58.53 121 PHE A C 1
ATOM 941 O O . PHE A 1 121 ? -20.436 -1.457 -15.246 1.00 58.53 121 PHE A O 1
ATOM 948 N N . LEU A 1 122 ? -20.157 0.599 -14.361 1.00 48.56 122 LEU A N 1
ATOM 949 C CA . LEU A 1 122 ? -19.614 0.139 -13.082 1.00 48.56 122 LEU A CA 1
ATOM 950 C C . LEU A 1 122 ? -20.615 -0.761 -12.357 1.00 48.56 122 LEU A C 1
ATOM 952 O O . LEU A 1 122 ? -20.262 -1.863 -11.963 1.00 48.56 122 LEU A O 1
ATOM 956 N N . LEU A 1 123 ? -21.882 -0.355 -12.261 1.00 48.50 123 LEU A N 1
ATOM 957 C CA . LEU A 1 123 ? -22.916 -1.162 -11.615 1.00 48.50 123 LEU A CA 1
ATOM 958 C C . LEU A 1 123 ? -23.066 -2.547 -12.269 1.00 48.50 123 LEU A C 1
ATOM 960 O O . LEU A 1 123 ? -23.135 -3.550 -11.565 1.00 48.50 123 LEU A O 1
ATOM 964 N N . LYS A 1 124 ? -23.059 -2.627 -13.607 1.00 55.53 124 LYS A N 1
ATOM 965 C CA . LYS A 1 124 ? -23.128 -3.908 -14.335 1.00 55.53 124 LYS A CA 1
ATOM 966 C C . LYS A 1 124 ? -21.908 -4.796 -14.085 1.00 55.53 124 LYS A C 1
ATOM 968 O O . LYS A 1 124 ? -22.073 -5.997 -13.894 1.00 55.53 124 LYS A O 1
ATOM 973 N N . TYR A 1 125 ? -20.712 -4.213 -14.066 1.00 49.38 125 TYR A N 1
ATOM 974 C CA . TYR A 1 125 ? -19.467 -4.934 -13.793 1.00 49.38 125 TYR A CA 1
ATOM 975 C C . TYR A 1 125 ? -19.447 -5.522 -12.371 1.00 49.38 125 TYR A C 1
ATOM 977 O O . TYR A 1 125 ? -19.056 -6.667 -12.167 1.00 49.38 125 TYR A O 1
ATOM 985 N N . LEU A 1 126 ? -19.951 -4.771 -11.391 1.00 43.62 126 LEU A N 1
ATOM 986 C CA . LEU A 1 126 ? -20.022 -5.190 -9.988 1.00 43.62 126 LEU A CA 1
ATOM 987 C C . LEU A 1 126 ? -21.064 -6.282 -9.744 1.00 43.62 126 LEU A C 1
ATOM 989 O O . LEU A 1 126 ? -20.806 -7.233 -9.011 1.00 43.62 126 LEU A O 1
ATOM 993 N N . ILE A 1 127 ? -22.214 -6.194 -10.416 1.00 46.53 127 ILE A N 1
ATOM 994 C CA . ILE A 1 127 ? -23.234 -7.251 -10.387 1.00 46.53 127 ILE A CA 1
ATOM 995 C C . ILE A 1 127 ? -22.682 -8.560 -10.978 1.00 46.53 127 ILE A C 1
ATOM 997 O O . ILE A 1 127 ? -22.979 -9.633 -10.459 1.00 46.53 127 ILE A O 1
ATOM 1001 N N . GLN A 1 128 ? -21.847 -8.492 -12.021 1.00 48.34 128 GLN A N 1
ATOM 1002 C CA . GLN A 1 128 ? -21.206 -9.681 -12.594 1.00 48.34 128 GLN A CA 1
ATOM 1003 C C . GLN A 1 128 ? -20.207 -10.342 -11.633 1.00 48.34 128 GLN A C 1
ATOM 1005 O O . GLN A 1 128 ? -20.169 -11.568 -11.569 1.00 48.34 128 GLN A O 1
ATOM 1010 N N . LEU A 1 129 ? -19.448 -9.564 -10.854 1.00 39.06 129 LEU A N 1
ATOM 1011 C CA . LEU A 1 129 ? -18.505 -10.105 -9.865 1.00 39.06 129 LEU A CA 1
ATOM 1012 C C . LEU A 1 129 ? -19.211 -10.795 -8.689 1.00 39.06 129 LEU A C 1
ATOM 1014 O O . LEU A 1 129 ? -18.769 -11.854 -8.257 1.00 39.06 129 LEU A O 1
ATOM 1018 N N . ASN A 1 130 ? -20.343 -10.254 -8.234 1.00 39.41 130 ASN A N 1
ATOM 1019 C CA . ASN A 1 130 ? -21.104 -10.825 -7.116 1.00 39.41 130 ASN A CA 1
ATOM 1020 C C . ASN A 1 130 ? -21.876 -12.103 -7.477 1.00 39.41 130 ASN A C 1
ATOM 1022 O O . ASN A 1 130 ? -22.269 -12.848 -6.589 1.00 39.41 130 ASN A O 1
ATOM 1026 N N . SER A 1 131 ? -22.077 -12.400 -8.764 1.00 40.41 131 SER A N 1
ATOM 1027 C CA . SER A 1 131 ? -22.783 -13.618 -9.199 1.00 40.41 131 SER A CA 1
ATOM 1028 C C . SER A 1 131 ? -21.967 -14.918 -9.065 1.00 40.41 131 SER A C 1
ATOM 1030 O O . SER A 1 131 ? -22.431 -15.976 -9.488 1.00 40.41 131 SER A O 1
ATOM 1032 N N . ILE A 1 132 ? -20.756 -14.846 -8.499 1.00 42.91 132 ILE A N 1
ATOM 1033 C CA . ILE A 1 132 ? -19.805 -15.965 -8.411 1.00 42.91 132 ILE A CA 1
ATOM 1034 C C . ILE A 1 132 ? -19.782 -16.620 -7.015 1.00 42.91 132 ILE A C 1
ATOM 1036 O O . ILE A 1 132 ? -19.343 -17.762 -6.901 1.00 42.91 132 ILE A O 1
ATOM 1040 N N . GLU A 1 133 ? -20.319 -15.987 -5.968 1.00 44.94 133 GLU A N 1
ATOM 1041 C CA . GLU A 1 133 ? -20.240 -16.515 -4.598 1.00 44.94 133 GLU A CA 1
ATOM 1042 C C . GLU A 1 133 ? -21.588 -16.440 -3.868 1.00 44.94 133 GLU A C 1
ATOM 1044 O O . GLU A 1 133 ? -21.811 -15.568 -3.039 1.00 44.94 133 GLU A O 1
ATOM 1049 N N . ASP A 1 134 ? -22.480 -17.396 -4.144 1.00 38.09 134 ASP A N 1
ATOM 1050 C CA . ASP A 1 134 ? -23.636 -17.679 -3.284 1.00 38.09 134 ASP A CA 1
ATOM 1051 C C . ASP A 1 134 ? -23.583 -19.142 -2.829 1.00 38.09 134 ASP A C 1
ATOM 1053 O O . ASP A 1 134 ? -23.982 -20.072 -3.534 1.00 38.09 134 ASP A O 1
ATOM 1057 N N . GLY A 1 135 ? -23.047 -19.347 -1.626 1.00 38.31 135 GLY A N 1
ATOM 1058 C CA . GLY A 1 135 ? -22.932 -20.658 -1.003 1.00 38.31 135 GLY A CA 1
ATOM 1059 C C . GLY A 1 135 ? -22.613 -20.581 0.487 1.00 38.31 135 GLY A C 1
ATOM 1060 O O . GLY A 1 135 ? -21.459 -20.726 0.866 1.00 38.31 135 GLY A O 1
ATOM 1061 N N . GLN A 1 136 ? -23.677 -20.484 1.295 1.00 37.25 136 GLN A N 1
ATOM 1062 C CA . GLN A 1 136 ? -23.773 -20.761 2.743 1.00 37.25 136 GLN A CA 1
ATOM 1063 C C . GLN A 1 136 ? -23.486 -19.598 3.721 1.00 37.25 136 GLN A C 1
ATOM 1065 O O . GLN A 1 136 ? -22.364 -19.129 3.872 1.00 37.25 136 GLN A O 1
ATOM 1070 N N . GLN A 1 137 ? -24.526 -19.204 4.471 1.00 35.97 137 GLN A N 1
ATOM 1071 C CA . GLN A 1 137 ? -24.448 -18.415 5.708 1.00 35.97 137 GLN A CA 1
ATOM 1072 C C . GLN A 1 137 ? -24.894 -19.291 6.890 1.00 35.97 137 GLN A C 1
ATOM 1074 O O . GLN A 1 137 ? -26.009 -19.812 6.885 1.00 35.97 137 GLN A O 1
ATOM 1079 N N . GLU A 1 138 ? -24.043 -19.420 7.912 1.00 36.56 138 GLU A N 1
ATOM 1080 C CA . GLU A 1 138 ? -24.377 -19.997 9.222 1.00 36.56 138 GLU A CA 1
ATOM 1081 C C . GLU A 1 138 ? -24.503 -18.902 10.297 1.00 36.56 138 GLU A C 1
ATOM 1083 O O . GLU A 1 138 ? -23.859 -17.854 10.243 1.00 36.56 138 GLU A O 1
ATOM 1088 N N . HIS A 1 139 ? -25.356 -19.165 11.290 1.00 34.12 139 HIS A N 1
ATOM 1089 C CA . HIS A 1 139 ? -25.672 -18.285 12.416 1.00 34.12 139 HIS A CA 1
ATOM 1090 C C . HIS A 1 139 ? -24.470 -18.045 13.352 1.00 34.12 139 HIS A C 1
ATOM 1092 O O . HIS A 1 139 ? -23.896 -18.990 13.891 1.00 34.12 139 HIS A O 1
ATOM 1098 N N . VAL A 1 140 ? -24.152 -16.774 13.632 1.00 36.66 140 VAL A N 1
ATOM 1099 C CA . VAL A 1 140 ? -23.074 -16.369 14.555 1.00 36.66 140 VAL A CA 1
ATOM 1100 C C . VAL A 1 140 ? -23.625 -16.031 15.946 1.00 36.66 140 VAL A C 1
ATOM 1102 O O . VAL A 1 140 ? -24.629 -15.338 16.095 1.00 36.66 140 VAL A O 1
ATOM 1105 N N . ASN A 1 141 ? -22.939 -16.541 16.970 1.00 32.19 141 ASN A N 1
ATOM 1106 C CA . ASN A 1 141 ? -23.258 -16.433 18.394 1.00 32.19 141 ASN A CA 1
ATOM 1107 C C . ASN A 1 141 ? -22.552 -15.204 19.024 1.00 32.19 141 ASN A C 1
ATOM 1109 O O . ASN A 1 141 ? -21.369 -14.978 18.772 1.00 32.19 141 ASN A O 1
ATOM 1113 N N . ASN A 1 142 ? -23.248 -14.418 19.856 1.00 33.59 142 ASN A N 1
ATOM 1114 C CA . ASN A 1 142 ? -22.867 -13.040 20.245 1.00 33.59 142 ASN A CA 1
ATOM 1115 C C . ASN A 1 142 ? -21.944 -12.886 21.478 1.00 33.59 142 ASN A C 1
ATOM 1117 O O . ASN A 1 142 ? -21.916 -11.823 22.100 1.00 33.59 142 ASN A O 1
ATOM 1121 N N . ASN A 1 143 ? -21.140 -13.889 21.836 1.00 37.66 143 ASN A N 1
ATOM 1122 C CA . ASN A 1 143 ? -20.103 -13.694 22.858 1.00 37.66 143 ASN A CA 1
ATOM 1123 C C . ASN A 1 143 ? -18.854 -13.077 22.215 1.00 37.66 143 ASN A C 1
ATOM 1125 O O . ASN A 1 143 ? -18.002 -13.779 21.671 1.00 37.66 143 ASN A O 1
ATOM 1129 N N . VAL A 1 144 ? -18.759 -11.746 22.243 1.00 47.12 144 VAL A N 1
ATOM 1130 C CA . VAL A 1 144 ? -17.616 -11.012 21.683 1.00 47.12 144 VAL A CA 1
ATOM 1131 C C . VAL A 1 144 ? -16.414 -11.158 22.621 1.00 47.12 144 VAL A C 1
ATOM 1133 O O . VAL A 1 144 ? -16.247 -10.394 23.569 1.00 47.12 144 VAL A O 1
ATOM 1136 N N . GLU A 1 145 ? -15.578 -12.169 22.371 1.00 52.38 145 GLU A N 1
ATOM 1137 C CA . GLU A 1 145 ? -14.247 -12.278 22.977 1.00 52.38 145 GLU A CA 1
ATOM 1138 C C . GLU A 1 145 ? -13.434 -10.994 22.751 1.00 52.38 145 GLU A C 1
ATOM 1140 O O . GLU A 1 145 ? -13.518 -10.359 21.696 1.00 52.38 145 GLU A O 1
ATOM 1145 N N . ASN A 1 146 ? -12.613 -10.623 23.738 1.00 57.97 146 ASN A N 1
ATOM 1146 C CA . ASN A 1 146 ? -11.696 -9.493 23.624 1.00 57.97 146 ASN A CA 1
ATOM 1147 C C . ASN A 1 146 ? -10.760 -9.707 22.412 1.00 57.97 146 ASN A C 1
ATOM 1149 O O . ASN A 1 146 ? -9.962 -10.647 22.440 1.00 57.97 146 ASN A O 1
ATOM 1153 N N . PRO A 1 147 ? -10.783 -8.841 21.379 1.00 56.25 147 PRO A N 1
ATOM 1154 C CA . PRO A 1 147 ? -10.004 -9.044 20.154 1.00 56.25 147 PRO A CA 1
ATOM 1155 C C . PRO A 1 147 ? -8.486 -9.047 20.397 1.00 56.25 147 PRO A C 1
ATOM 1157 O O . PRO A 1 147 ? -7.737 -9.618 19.607 1.00 56.25 147 PRO A O 1
ATOM 1160 N N . PHE A 1 148 ? -8.023 -8.473 21.513 1.00 52.44 148 PHE A N 1
ATOM 1161 C CA . PHE A 1 148 ? -6.618 -8.511 21.920 1.00 52.44 148 PHE A CA 1
ATOM 1162 C C . PHE A 1 148 ? -6.199 -9.864 22.518 1.00 52.44 148 PHE A C 1
ATOM 1164 O O . PHE A 1 148 ? -5.019 -10.205 22.469 1.00 52.44 148 PHE A O 1
ATOM 1171 N N . ALA A 1 149 ? -7.136 -10.652 23.060 1.00 51.78 149 ALA A N 1
ATOM 1172 C CA . ALA A 1 149 ? -6.835 -11.933 23.706 1.00 51.78 149 ALA A CA 1
ATOM 1173 C C . ALA A 1 149 ? -6.421 -13.024 22.702 1.00 51.78 149 ALA A C 1
ATOM 1175 O O . ALA A 1 149 ? -5.660 -13.926 23.047 1.00 51.78 149 ALA A O 1
ATOM 1176 N N . CYS A 1 150 ? -6.854 -12.912 21.442 1.00 49.34 150 CYS A N 1
ATOM 1177 C CA . CYS A 1 150 ? -6.526 -13.872 20.384 1.00 49.34 150 CYS A CA 1
ATOM 1178 C C . CYS A 1 150 ? -5.070 -13.771 19.888 1.00 49.34 150 CYS A C 1
ATOM 1180 O O . CYS A 1 150 ? -4.599 -14.648 19.160 1.00 49.34 150 CYS A O 1
ATOM 1182 N N . ILE A 1 151 ? -4.326 -12.728 20.274 1.00 55.47 151 ILE A N 1
ATOM 1183 C CA . ILE A 1 151 ? -2.972 -12.466 19.769 1.00 55.47 151 ILE A CA 1
ATOM 1184 C C . ILE A 1 151 ? -1.936 -13.097 20.711 1.00 55.47 151 ILE A C 1
ATOM 1186 O O . ILE A 1 151 ? -1.238 -12.426 21.463 1.00 55.47 151 ILE A O 1
ATOM 1190 N N . SER A 1 152 ? -1.828 -14.426 20.681 1.00 38.78 152 SER A N 1
ATOM 1191 C CA . SER A 1 152 ? -1.004 -15.182 21.643 1.00 38.78 152 SER A CA 1
ATOM 1192 C C . SER A 1 152 ? 0.516 -15.091 21.417 1.00 38.78 152 SER A C 1
ATOM 1194 O O . SER A 1 152 ? 1.288 -15.519 22.277 1.00 38.78 152 SER A O 1
ATOM 1196 N N . LYS A 1 153 ? 0.983 -14.546 20.280 1.00 57.72 153 LYS A N 1
ATOM 1197 C CA . LYS A 1 153 ? 2.418 -14.435 19.941 1.00 57.72 153 LYS A CA 1
ATOM 1198 C C . LYS A 1 153 ? 2.723 -13.156 19.159 1.00 57.72 153 LYS A C 1
ATOM 1200 O O . LYS A 1 153 ? 2.679 -13.136 17.928 1.00 57.72 153 LYS A O 1
ATOM 1205 N N . ILE A 1 154 ? 3.077 -12.105 19.889 1.00 57.41 154 ILE A N 1
ATOM 1206 C CA . ILE A 1 154 ? 3.473 -10.806 19.339 1.00 57.41 154 ILE A CA 1
ATOM 1207 C C . ILE A 1 154 ? 4.998 -10.748 19.213 1.00 57.41 154 ILE A C 1
ATOM 1209 O O . ILE A 1 154 ? 5.717 -11.100 20.148 1.00 57.41 154 ILE A O 1
ATOM 1213 N N . LYS A 1 155 ? 5.502 -10.274 18.074 1.00 58.12 155 LYS A N 1
ATOM 1214 C CA . LYS A 1 155 ? 6.902 -9.877 17.907 1.00 58.12 155 LYS A CA 1
ATOM 1215 C C . LYS A 1 155 ? 6.951 -8.384 17.622 1.00 58.12 155 LYS A C 1
ATOM 1217 O O . LYS A 1 155 ? 6.182 -7.874 16.815 1.00 58.12 155 LYS A O 1
ATOM 1222 N N . ASN A 1 156 ? 7.874 -7.679 18.265 1.00 59.06 156 ASN A N 1
ATOM 1223 C CA . ASN A 1 156 ? 8.165 -6.312 17.858 1.00 59.06 156 ASN A CA 1
ATOM 1224 C C . ASN A 1 156 ? 8.728 -6.348 16.428 1.00 59.06 156 ASN A C 1
ATOM 1226 O O . ASN A 1 156 ? 9.626 -7.152 16.147 1.00 59.06 156 ASN A O 1
ATOM 1230 N N . TYR A 1 157 ? 8.208 -5.506 15.535 1.00 58.03 157 TYR A N 1
ATOM 1231 C CA . TYR A 1 157 ? 8.767 -5.256 14.208 1.00 58.03 157 TYR A CA 1
ATOM 1232 C C . TYR A 1 157 ? 10.072 -4.447 14.362 1.00 58.03 157 TYR A C 1
ATOM 1234 O O . TYR A 1 157 ? 10.235 -3.349 13.847 1.00 58.03 157 TYR A O 1
ATOM 1242 N N . ASN A 1 158 ? 11.036 -4.980 15.111 1.00 48.88 158 ASN A N 1
ATOM 1243 C CA . ASN A 1 158 ? 12.364 -4.399 15.244 1.00 48.88 158 ASN A CA 1
ATOM 1244 C C . ASN A 1 158 ? 13.215 -4.868 14.065 1.00 48.88 158 ASN A C 1
ATOM 1246 O O . ASN A 1 158 ? 13.492 -6.061 14.007 1.00 48.88 158 ASN A O 1
ATOM 1250 N N . ASN A 1 159 ? 13.620 -3.935 13.186 1.00 47.78 159 ASN A N 1
ATOM 1251 C CA . ASN A 1 159 ? 14.746 -3.882 12.218 1.00 47.78 159 ASN A CA 1
ATOM 1252 C C . ASN A 1 159 ? 15.207 -5.128 11.411 1.00 47.78 159 ASN A C 1
ATOM 1254 O O . ASN A 1 159 ? 15.988 -4.968 10.476 1.00 47.78 159 ASN A O 1
ATOM 1258 N N . ASN A 1 160 ? 14.755 -6.343 11.716 1.00 42.69 160 ASN A N 1
ATOM 1259 C CA . ASN A 1 160 ? 15.216 -7.613 11.154 1.00 42.69 160 ASN A CA 1
ATOM 1260 C C . ASN A 1 160 ? 14.247 -8.201 10.124 1.00 42.69 160 ASN A C 1
ATOM 1262 O O . ASN A 1 160 ? 14.613 -9.143 9.422 1.00 42.69 160 ASN A O 1
ATOM 1266 N N . ILE A 1 161 ? 13.026 -7.670 10.007 1.00 54.12 161 ILE A N 1
ATOM 1267 C CA . ILE A 1 161 ? 12.204 -7.937 8.825 1.00 54.12 161 ILE A CA 1
ATOM 1268 C C . ILE A 1 161 ? 12.777 -7.053 7.729 1.00 54.12 161 ILE A C 1
ATOM 1270 O O . ILE A 1 161 ? 12.783 -5.831 7.851 1.00 54.12 161 ILE A O 1
ATOM 1274 N N . ASP A 1 162 ? 13.360 -7.685 6.714 1.00 59.03 162 ASP A N 1
ATOM 1275 C CA . ASP A 1 162 ? 14.141 -7.007 5.690 1.00 59.03 162 ASP A CA 1
ATOM 1276 C C . ASP A 1 162 ? 13.247 -6.095 4.839 1.00 59.03 162 ASP A C 1
ATOM 1278 O O . ASP A 1 162 ? 12.704 -6.495 3.806 1.00 59.03 162 ASP A O 1
ATOM 1282 N N . ILE A 1 163 ? 13.099 -4.839 5.276 1.00 60.78 163 ILE A N 1
ATOM 1283 C CA . ILE A 1 163 ? 12.307 -3.814 4.587 1.00 60.78 163 ILE A CA 1
ATOM 1284 C C . ILE A 1 163 ? 12.842 -3.604 3.165 1.00 60.78 163 ILE A C 1
ATOM 1286 O O . ILE A 1 163 ? 12.090 -3.152 2.308 1.00 60.78 163 ILE A O 1
ATOM 1290 N N . ARG A 1 164 ? 14.084 -4.027 2.851 1.00 60.12 164 ARG A N 1
ATOM 1291 C CA . ARG A 1 164 ? 14.625 -4.082 1.476 1.00 60.12 164 ARG A CA 1
ATOM 1292 C C . ARG A 1 164 ? 13.668 -4.750 0.494 1.00 60.12 164 ARG A C 1
ATOM 1294 O O . ARG A 1 164 ? 13.652 -4.357 -0.672 1.00 60.12 164 ARG A O 1
ATOM 1301 N N . LYS A 1 165 ? 12.832 -5.691 0.947 1.00 62.19 165 LYS A N 1
ATOM 1302 C CA . LYS A 1 165 ? 11.772 -6.263 0.112 1.00 62.19 165 LYS A CA 1
ATOM 1303 C C . LYS A 1 165 ? 10.783 -5.188 -0.343 1.00 62.19 165 LYS A C 1
ATOM 1305 O O . LYS A 1 165 ? 10.610 -5.032 -1.541 1.00 62.19 165 LYS A O 1
ATOM 1310 N N . PHE A 1 166 ? 10.271 -4.326 0.535 1.00 63.81 166 PHE A N 1
ATOM 1311 C CA . PHE A 1 166 ? 9.395 -3.199 0.157 1.00 63.81 166 PHE A CA 1
ATOM 1312 C C . PHE A 1 166 ? 10.044 -2.161 -0.778 1.00 63.81 166 PHE A C 1
ATOM 1314 O O . PHE A 1 166 ? 9.336 -1.366 -1.396 1.00 63.81 166 PHE A O 1
ATOM 1321 N N . PHE A 1 167 ? 11.374 -2.156 -0.904 1.00 59.41 167 PHE A N 1
ATOM 1322 C CA . PHE A 1 167 ? 12.096 -1.298 -1.850 1.00 59.41 167 PHE A CA 1
ATOM 1323 C C . PHE A 1 167 ? 12.257 -1.903 -3.245 1.00 59.41 167 PHE A C 1
ATOM 1325 O O . PHE A 1 167 ? 12.487 -1.166 -4.200 1.00 59.41 167 PHE A O 1
ATOM 1332 N N . THR A 1 168 ? 12.213 -3.230 -3.358 1.00 53.47 168 THR A N 1
ATOM 1333 C CA . THR A 1 168 ? 12.663 -3.958 -4.557 1.00 53.47 168 THR A CA 1
ATOM 1334 C C . THR A 1 168 ? 11.616 -4.903 -5.128 1.00 53.47 168 THR A C 1
ATOM 1336 O O . THR A 1 168 ? 11.736 -5.317 -6.278 1.00 53.47 168 THR A O 1
ATOM 1339 N N . CYS A 1 169 ? 10.601 -5.247 -4.342 1.00 59.75 169 CYS A N 1
ATOM 1340 C CA . CYS A 1 169 ? 9.626 -6.251 -4.704 1.00 59.75 169 CYS A CA 1
ATOM 1341 C C . CYS A 1 169 ? 8.468 -5.653 -5.515 1.00 59.75 169 CYS A C 1
ATOM 1343 O O . CYS A 1 169 ? 8.062 -4.502 -5.312 1.00 59.75 169 CYS A O 1
ATOM 1345 N N . GLY A 1 170 ? 7.969 -6.438 -6.472 1.00 64.25 170 GLY A N 1
ATOM 1346 C CA . GLY A 1 170 ? 6.762 -6.094 -7.215 1.00 64.25 170 GLY A CA 1
ATOM 1347 C C . GLY A 1 170 ? 5.527 -6.145 -6.315 1.00 64.25 170 GLY A C 1
ATOM 1348 O O . GLY A 1 170 ? 5.595 -6.598 -5.174 1.00 64.25 170 GLY A O 1
ATOM 1349 N N . VAL A 1 171 ? 4.385 -5.708 -6.849 1.00 66.62 171 VAL A N 1
ATOM 1350 C CA . VAL A 1 171 ? 3.113 -5.639 -6.110 1.00 66.62 171 VAL A CA 1
ATOM 1351 C C . VAL A 1 171 ? 2.797 -6.965 -5.396 1.00 66.62 171 VAL A C 1
ATOM 1353 O O . VAL A 1 171 ? 2.581 -6.958 -4.190 1.00 66.62 171 VAL A O 1
ATOM 1356 N N . ASP A 1 172 ? 2.865 -8.108 -6.085 1.00 71.75 172 ASP A N 1
ATOM 1357 C CA . ASP A 1 172 ? 2.506 -9.425 -5.517 1.00 71.75 172 ASP A CA 1
ATOM 1358 C C . ASP A 1 172 ? 3.384 -9.850 -4.323 1.00 71.75 172 ASP A C 1
ATOM 1360 O O . ASP A 1 172 ? 2.910 -10.435 -3.346 1.00 71.75 172 ASP A O 1
ATOM 1364 N N . ASP A 1 173 ? 4.680 -9.553 -4.381 1.00 71.44 173 ASP A N 1
ATOM 1365 C CA . ASP A 1 173 ? 5.611 -9.868 -3.298 1.00 71.44 173 ASP A CA 1
ATOM 1366 C C . ASP A 1 173 ? 5.402 -8.929 -2.106 1.00 71.44 173 ASP A C 1
ATOM 1368 O O . ASP A 1 173 ? 5.542 -9.338 -0.949 1.00 71.44 173 ASP A O 1
ATOM 1372 N N . ALA A 1 174 ? 5.031 -7.674 -2.375 1.00 71.62 174 ALA A N 1
ATOM 1373 C CA . ALA A 1 174 ? 4.697 -6.716 -1.336 1.00 71.62 174 ALA A CA 1
ATOM 1374 C C . ALA A 1 174 ? 3.441 -7.136 -0.580 1.00 71.62 174 ALA A C 1
ATOM 1376 O O . ALA A 1 174 ? 3.439 -7.035 0.641 1.00 71.62 174 ALA A O 1
ATOM 1377 N N . PHE A 1 175 ? 2.431 -7.698 -1.254 1.00 77.44 175 PHE A N 1
ATOM 1378 C CA . PHE A 1 175 ? 1.239 -8.260 -0.602 1.00 77.44 175 PHE A CA 1
ATOM 1379 C C . PHE A 1 175 ? 1.593 -9.247 0.514 1.00 77.44 175 PHE A C 1
ATOM 1381 O O . PHE A 1 175 ? 1.099 -9.137 1.639 1.00 77.44 175 PHE A O 1
ATOM 1388 N N . HIS A 1 176 ? 2.532 -10.156 0.241 1.00 79.69 176 HIS A N 1
ATOM 1389 C CA . HIS A 1 176 ? 3.004 -11.136 1.219 1.00 79.69 176 HIS A CA 1
ATOM 1390 C C . HIS A 1 176 ? 3.750 -10.517 2.406 1.00 79.69 176 HIS A C 1
ATOM 1392 O O . HIS A 1 176 ? 3.854 -11.147 3.462 1.00 79.69 176 HIS A O 1
ATOM 1398 N N . GLN A 1 177 ? 4.296 -9.314 2.252 1.00 81.31 177 GLN A N 1
ATOM 1399 C CA . GLN A 1 177 ? 4.898 -8.578 3.359 1.00 81.31 177 GLN A CA 1
ATOM 1400 C C . GLN A 1 177 ? 3.851 -7.738 4.099 1.00 81.31 177 GLN A C 1
ATOM 1402 O O . GLN A 1 177 ? 3.856 -7.703 5.327 1.00 81.31 177 GLN A O 1
ATOM 1407 N N . VAL A 1 178 ? 2.915 -7.115 3.375 1.00 84.94 178 VAL A N 1
ATOM 1408 C CA . VAL A 1 178 ? 1.855 -6.282 3.954 1.00 84.94 178 VAL A CA 1
ATOM 1409 C C . VAL A 1 178 ? 0.954 -7.080 4.892 1.00 84.94 178 VAL A C 1
ATOM 1411 O O . VAL A 1 178 ? 0.600 -6.568 5.951 1.00 84.94 178 VAL A O 1
ATOM 1414 N N . GLN A 1 179 ? 0.624 -8.336 4.566 1.00 86.81 179 GLN A N 1
ATOM 1415 C CA . GLN A 1 179 ? -0.225 -9.186 5.420 1.00 86.81 179 GLN A CA 1
ATOM 1416 C C . GLN A 1 179 ? 0.277 -9.307 6.874 1.00 86.81 179 GLN A C 1
ATOM 1418 O O . GLN A 1 179 ? -0.511 -9.579 7.774 1.00 86.81 179 GLN A O 1
ATOM 1423 N N . GLN A 1 180 ? 1.570 -9.072 7.138 1.00 87.38 180 GLN A N 1
ATOM 1424 C CA . GLN A 1 180 ? 2.119 -9.088 8.499 1.00 87.38 180 GLN A CA 1
ATOM 1425 C C . GLN A 1 180 ? 1.637 -7.909 9.356 1.00 87.38 180 GLN A C 1
ATOM 1427 O O . GLN A 1 180 ? 1.698 -7.984 10.580 1.00 87.38 180 GLN A O 1
ATOM 1432 N N . PHE A 1 181 ? 1.153 -6.828 8.739 1.00 91.88 181 PHE A N 1
ATOM 1433 C CA . PHE A 1 181 ? 0.607 -5.669 9.445 1.00 91.88 181 PHE A CA 1
ATOM 1434 C C . PHE A 1 181 ? -0.865 -5.842 9.843 1.00 91.88 181 PHE A C 1
ATOM 1436 O O . PHE A 1 181 ? -1.366 -5.070 10.662 1.00 91.88 181 PHE A O 1
ATOM 1443 N N . ILE A 1 182 ? -1.558 -6.863 9.335 1.00 92.44 182 ILE A N 1
ATOM 1444 C CA . ILE A 1 182 ? -2.883 -7.236 9.841 1.00 92.44 182 ILE A CA 1
ATOM 1445 C C . ILE A 1 182 ? -2.737 -7.872 11.226 1.00 92.44 182 ILE A C 1
ATOM 1447 O O . ILE A 1 182 ? -1.854 -8.698 11.452 1.00 92.44 182 ILE A O 1
ATOM 1451 N N . ASN A 1 183 ? -3.607 -7.474 12.156 1.00 91.75 183 ASN A N 1
ATOM 1452 C CA . ASN A 1 183 ? -3.521 -7.756 13.592 1.00 91.75 183 ASN A CA 1
ATOM 1453 C C . ASN A 1 183 ? -2.237 -7.235 14.254 1.00 91.75 183 ASN A C 1
ATOM 1455 O O . ASN A 1 183 ? -1.827 -7.734 15.304 1.00 91.75 183 ASN A O 1
ATOM 1459 N N . SER A 1 184 ? -1.592 -6.228 13.658 1.00 92.81 184 SER A N 1
ATOM 1460 C CA . SER A 1 184 ? -0.495 -5.526 14.317 1.00 92.81 184 SER A CA 1
ATOM 1461 C C . SER A 1 184 ? -1.014 -4.554 15.377 1.00 92.81 184 SER A C 1
ATOM 1463 O O . SER A 1 184 ? -2.118 -4.020 15.267 1.00 92.81 184 SER A O 1
ATOM 1465 N N . ILE A 1 185 ? -0.212 -4.330 16.416 1.00 93.75 185 ILE A N 1
ATOM 1466 C CA . ILE A 1 185 ? -0.465 -3.342 17.463 1.00 93.75 185 ILE A CA 1
ATOM 1467 C C . ILE A 1 185 ? 0.537 -2.206 17.303 1.00 93.75 185 ILE A C 1
ATOM 1469 O O . ILE A 1 185 ? 1.744 -2.405 17.433 1.00 93.75 185 ILE A O 1
ATOM 1473 N N . ILE A 1 186 ? 0.034 -1.007 17.057 1.00 95.94 186 ILE A N 1
ATOM 1474 C CA . ILE A 1 186 ? 0.833 0.211 16.961 1.00 95.94 186 ILE A CA 1
ATOM 1475 C C . ILE A 1 186 ? 0.752 0.943 18.298 1.00 95.94 186 ILE A C 1
ATOM 1477 O O . ILE A 1 186 ? -0.343 1.109 18.838 1.00 95.94 186 ILE A O 1
ATOM 1481 N N . HIS A 1 187 ? 1.890 1.392 18.827 1.00 94.56 187 HIS A N 1
ATOM 1482 C CA . HIS A 1 187 ? 1.954 2.144 20.084 1.00 94.56 187 HIS A CA 1
ATOM 1483 C C . HIS A 1 187 ? 2.283 3.611 19.830 1.00 94.56 187 HIS A C 1
ATOM 1485 O O . HIS A 1 187 ? 3.396 3.935 19.410 1.00 94.56 187 HIS A O 1
ATOM 1491 N N . PHE A 1 188 ? 1.316 4.477 20.118 1.00 96.06 188 PHE A N 1
ATOM 1492 C CA . PHE A 1 188 ? 1.462 5.930 20.135 1.00 96.06 188 PHE A CA 1
ATOM 1493 C C . PHE A 1 188 ? 1.527 6.438 21.579 1.00 96.06 188 PHE A C 1
ATOM 1495 O O . PHE A 1 188 ? 1.334 5.684 22.540 1.00 96.06 188 PHE A O 1
ATOM 1502 N N . ASN A 1 189 ? 1.782 7.730 21.758 1.00 94.94 189 ASN A N 1
ATOM 1503 C CA . ASN A 1 189 ? 1.810 8.341 23.073 1.00 94.94 189 ASN A CA 1
ATOM 1504 C C . ASN A 1 189 ? 0.404 8.381 23.705 1.00 94.94 189 ASN A C 1
ATOM 1506 O O . ASN A 1 189 ? -0.450 9.198 23.359 1.00 94.94 189 ASN A O 1
ATOM 1510 N N . GLY A 1 190 ? 0.165 7.486 24.666 1.00 92.75 190 GLY A N 1
ATOM 1511 C CA . GLY A 1 190 ? -1.066 7.437 25.460 1.00 92.75 190 GLY A CA 1
ATOM 1512 C C . GLY A 1 190 ? -2.202 6.589 24.876 1.00 92.75 190 GLY A C 1
ATOM 1513 O O . GLY A 1 190 ? -3.285 6.564 25.461 1.00 92.75 190 GLY A O 1
ATOM 1514 N N . TYR A 1 191 ? -1.989 5.895 23.756 1.00 94.44 191 TYR A N 1
ATOM 1515 C CA . TYR A 1 191 ? -2.947 4.934 23.201 1.00 94.44 191 TYR A CA 1
ATOM 1516 C C . TYR A 1 191 ? -2.259 3.905 22.296 1.00 94.44 191 TYR A C 1
ATOM 1518 O O . TYR A 1 191 ? -1.174 4.135 21.762 1.00 94.44 191 TYR A O 1
ATOM 1526 N N . SER A 1 192 ? -2.927 2.775 22.088 1.00 95.12 192 SER A N 1
ATOM 1527 C CA . SER A 1 192 ? -2.501 1.744 21.143 1.00 95.12 192 SER A CA 1
ATOM 1528 C C . SER A 1 192 ? -3.600 1.475 20.124 1.00 95.12 192 SER A C 1
ATOM 1530 O O . SER A 1 192 ? -4.786 1.647 20.408 1.00 95.12 192 SER A O 1
ATOM 1532 N N . VAL A 1 193 ? -3.214 1.037 18.932 1.00 95.69 193 VAL A N 1
ATOM 1533 C CA . VAL A 1 193 ? -4.139 0.728 17.838 1.00 95.69 193 VAL A CA 1
ATOM 1534 C C . VAL A 1 193 ? -3.908 -0.708 17.397 1.00 95.69 193 VAL A C 1
ATOM 1536 O O . VAL A 1 193 ? -2.814 -1.035 16.948 1.00 95.69 193 VAL A O 1
ATOM 1539 N N . LEU A 1 194 ? -4.928 -1.558 17.515 1.00 94.69 194 LEU A N 1
ATOM 1540 C CA . LEU A 1 194 ? -4.948 -2.874 16.878 1.00 94.69 194 LEU A CA 1
ATOM 1541 C C . LEU A 1 194 ? -5.502 -2.728 15.464 1.00 94.69 194 LEU A C 1
ATOM 1543 O O . LEU A 1 194 ? -6.657 -2.351 15.279 1.00 94.69 194 LEU A O 1
ATOM 1547 N N . VAL A 1 195 ? -4.677 -3.046 14.478 1.00 95.69 195 VAL A N 1
ATOM 1548 C CA . VAL A 1 195 ? -5.006 -2.964 13.057 1.00 95.69 195 VAL A CA 1
ATOM 1549 C C . VAL A 1 195 ? -5.774 -4.203 12.629 1.00 95.69 195 VAL A C 1
ATOM 1551 O O . VAL A 1 195 ? -5.262 -5.312 12.735 1.00 95.69 195 VAL A O 1
ATOM 1554 N N . THR A 1 196 ? -6.974 -4.029 12.085 1.00 94.56 196 THR A N 1
ATOM 1555 C CA . THR A 1 196 ? -7.774 -5.141 11.542 1.00 94.56 196 THR A CA 1
ATOM 1556 C C . THR A 1 196 ? -8.016 -5.029 10.047 1.00 94.56 196 THR A C 1
ATOM 1558 O O . THR A 1 196 ? -8.259 -6.050 9.414 1.00 94.56 196 THR A O 1
ATOM 1561 N N . SER A 1 197 ? -7.944 -3.827 9.471 1.00 95.25 197 SER A N 1
ATOM 1562 C CA . SER A 1 197 ? -8.098 -3.608 8.032 1.00 95.25 197 SER A CA 1
ATOM 1563 C C . SER A 1 197 ? -7.196 -2.484 7.527 1.00 95.25 197 SER A C 1
ATOM 1565 O O . SER A 1 197 ? -7.021 -1.473 8.213 1.00 95.25 197 SER A O 1
ATOM 1567 N N . LEU A 1 198 ? -6.650 -2.657 6.324 1.00 94.88 198 LEU A N 1
ATOM 1568 C CA . LEU A 1 198 ? -5.708 -1.747 5.672 1.00 94.88 198 LEU A CA 1
ATOM 1569 C C . LEU A 1 198 ? -6.046 -1.601 4.185 1.00 94.88 198 LEU A C 1
ATOM 1571 O O . LEU A 1 198 ? -6.304 -2.603 3.528 1.00 94.88 198 LEU A O 1
ATOM 1575 N N . ASP A 1 199 ? -5.918 -0.396 3.646 1.00 93.31 199 ASP A N 1
ATOM 1576 C CA . ASP A 1 199 ? -5.825 -0.145 2.210 1.00 93.31 199 ASP A CA 1
ATOM 1577 C C . ASP A 1 199 ? -4.358 0.106 1.845 1.00 93.31 199 ASP A C 1
ATOM 1579 O O . ASP A 1 199 ? -3.703 1.003 2.376 1.00 93.31 199 ASP A O 1
ATOM 1583 N N . ILE A 1 200 ? -3.817 -0.688 0.930 1.00 91.25 200 ILE A N 1
ATOM 1584 C CA . ILE A 1 200 ? -2.447 -0.530 0.429 1.00 91.25 200 ILE A CA 1
ATOM 1585 C C . ILE A 1 200 ? -2.428 0.592 -0.588 1.00 91.25 200 ILE A C 1
ATOM 1587 O O . ILE A 1 200 ? -3.320 0.608 -1.410 1.00 91.25 200 ILE A O 1
ATOM 1591 N N . PHE A 1 201 ? -1.398 1.431 -0.629 1.00 89.50 201 PHE A N 1
ATOM 1592 C CA . PHE A 1 201 ? -1.108 2.440 -1.652 1.00 89.50 201 PHE A CA 1
ATOM 1593 C C . PHE A 1 201 ? 0.365 2.343 -2.057 1.00 89.50 201 PHE A C 1
ATOM 1595 O O . PHE A 1 201 ? 1.240 2.251 -1.196 1.00 89.50 201 PHE A O 1
ATOM 1602 N N . PHE A 1 202 ? 0.660 2.347 -3.360 1.00 87.25 202 PHE A N 1
ATOM 1603 C CA . PHE A 1 202 ? 2.018 2.150 -3.874 1.00 87.25 202 PHE A CA 1
ATOM 1604 C C . PHE A 1 202 ? 2.580 3.365 -4.626 1.00 87.25 202 PHE A C 1
ATOM 1606 O O . PHE A 1 202 ? 2.201 3.681 -5.749 1.00 87.25 202 PHE A O 1
ATOM 1613 N N . HIS A 1 203 ? 3.570 4.024 -4.034 1.00 82.75 203 HIS A N 1
ATOM 1614 C CA . HIS A 1 203 ? 4.004 5.364 -4.430 1.00 82.75 203 HIS A CA 1
ATOM 1615 C C . HIS A 1 203 ? 5.228 5.419 -5.353 1.00 82.75 203 HIS A C 1
ATOM 1617 O O . HIS A 1 203 ? 5.760 6.502 -5.591 1.00 82.75 203 HIS A O 1
ATOM 1623 N N . ASN A 1 204 ? 5.712 4.287 -5.870 1.00 70.00 204 ASN A N 1
ATOM 1624 C CA . ASN A 1 204 ? 6.903 4.282 -6.731 1.00 70.00 204 ASN A CA 1
ATOM 1625 C C . ASN A 1 204 ? 6.596 4.767 -8.158 1.00 70.00 204 ASN A C 1
ATOM 1627 O O . ASN A 1 204 ? 7.436 5.385 -8.807 1.00 70.00 204 ASN A O 1
ATOM 1631 N N . HIS A 1 205 ? 5.397 4.479 -8.681 1.00 64.94 205 HIS A N 1
ATOM 1632 C CA . HIS A 1 205 ? 5.102 4.760 -10.082 1.00 64.94 205 HIS A CA 1
ATOM 1633 C C . HIS A 1 205 ? 3.617 5.016 -10.353 1.00 64.94 205 HIS A C 1
ATOM 1635 O O . HIS A 1 205 ? 2.767 4.180 -10.057 1.00 64.94 205 HIS A O 1
ATOM 1641 N N . LYS A 1 206 ? 3.312 6.140 -11.020 1.00 61.62 206 LYS A N 1
ATOM 1642 C CA . LYS A 1 206 ? 1.932 6.570 -11.327 1.00 61.62 206 LYS A CA 1
ATOM 1643 C C . LYS A 1 206 ? 1.127 5.579 -12.176 1.00 61.62 206 LYS A C 1
ATOM 1645 O O . LYS A 1 206 ? -0.092 5.644 -12.177 1.00 61.62 206 LYS A O 1
ATOM 1650 N N . TYR A 1 207 ? 1.807 4.707 -12.920 1.00 65.12 207 TYR A N 1
ATOM 1651 C CA . TYR A 1 207 ? 1.166 3.688 -13.757 1.00 65.12 207 TYR A CA 1
ATOM 1652 C C . TYR A 1 207 ? 0.991 2.353 -13.033 1.00 65.12 207 TYR A C 1
ATOM 1654 O O . TYR A 1 207 ? 0.413 1.442 -13.602 1.00 65.12 207 TYR A O 1
ATOM 1662 N N . GLN A 1 208 ? 1.550 2.213 -11.828 1.00 68.19 208 GLN A N 1
ATOM 1663 C CA . GLN A 1 208 ? 1.301 1.047 -10.988 1.00 68.19 208 GLN A CA 1
ATOM 1664 C C . GLN A 1 208 ? 0.160 1.325 -10.018 1.00 68.19 208 GLN A C 1
ATOM 1666 O O . GLN A 1 208 ? -0.609 0.414 -9.760 1.00 68.19 208 GLN A O 1
ATOM 1671 N N . ASP A 1 209 ? 0.024 2.564 -9.531 1.00 75.94 209 ASP A N 1
ATOM 1672 C CA . ASP A 1 209 ? -1.095 2.985 -8.688 1.00 75.94 209 ASP A CA 1
ATOM 1673 C C . ASP A 1 209 ? -1.430 4.469 -8.892 1.00 75.94 209 ASP A C 1
ATOM 1675 O O . ASP A 1 209 ? -0.800 5.370 -8.327 1.00 75.94 209 ASP A O 1
ATOM 1679 N N . ASP A 1 210 ? -2.459 4.739 -9.688 1.00 73.38 210 ASP A N 1
ATOM 1680 C CA . ASP A 1 210 ? -2.934 6.095 -9.960 1.00 73.38 210 ASP A CA 1
ATOM 1681 C C . ASP A 1 210 ? -3.754 6.688 -8.798 1.00 73.38 210 ASP A C 1
ATOM 1683 O O . ASP A 1 210 ? -3.996 7.909 -8.761 1.00 73.38 210 ASP A O 1
ATOM 1687 N N . CYS A 1 211 ? -4.144 5.873 -7.810 1.00 75.12 211 CYS A N 1
ATOM 1688 C CA . CYS A 1 211 ? -4.819 6.330 -6.595 1.00 75.12 211 CYS A CA 1
ATOM 1689 C C . CYS A 1 211 ? -3.875 7.044 -5.630 1.00 75.12 211 CYS A C 1
ATOM 1691 O O . CYS A 1 211 ? -4.334 7.891 -4.864 1.00 75.12 211 CYS A O 1
ATOM 1693 N N . THR A 1 212 ? -2.569 6.792 -5.717 1.00 78.00 212 THR A N 1
ATOM 1694 C CA . THR A 1 212 ? -1.590 7.436 -4.840 1.00 78.00 212 THR A CA 1
ATOM 1695 C C . THR A 1 212 ? -1.374 8.920 -5.144 1.00 78.00 212 THR A C 1
ATOM 1697 O O . THR A 1 212 ? -1.562 9.425 -6.260 1.00 78.00 212 THR A O 1
ATOM 1700 N N . HIS A 1 213 ? -0.954 9.639 -4.104 1.00 72.81 213 HIS A N 1
ATOM 1701 C CA . HIS A 1 213 ? -0.294 10.938 -4.212 1.00 72.81 213 HIS A CA 1
ATOM 1702 C C . HIS A 1 213 ? 1.219 10.753 -4.046 1.00 72.81 213 HIS A C 1
ATOM 1704 O O . HIS A 1 213 ? 1.671 9.711 -3.589 1.00 72.81 213 HIS A O 1
ATOM 1710 N N . SER A 1 214 ? 2.036 11.741 -4.407 1.00 70.19 214 SER A N 1
ATOM 1711 C CA . SER A 1 214 ? 3.481 11.659 -4.156 1.00 70.19 214 SER A CA 1
ATOM 1712 C C . SER A 1 214 ? 3.774 11.556 -2.655 1.00 70.19 214 SER A C 1
ATOM 1714 O O . SER A 1 214 ? 3.258 12.370 -1.885 1.00 70.19 214 SER A O 1
ATOM 1716 N N . LEU A 1 215 ? 4.634 10.617 -2.247 1.00 72.81 215 LEU A N 1
ATOM 1717 C CA . LEU A 1 215 ? 5.181 10.616 -0.888 1.00 72.81 215 LEU A CA 1
ATOM 1718 C C . LEU A 1 215 ? 6.214 11.736 -0.730 1.00 72.81 215 LEU A C 1
ATOM 1720 O O . LEU A 1 215 ? 7.009 11.961 -1.644 1.00 72.81 215 LEU A O 1
ATOM 1724 N N . PRO A 1 216 ? 6.268 12.397 0.440 1.00 69.50 216 PRO A N 1
ATOM 1725 C CA . PRO A 1 216 ? 7.298 13.394 0.721 1.00 69.50 216 PRO A CA 1
ATOM 1726 C C . PRO A 1 216 ? 8.686 12.760 0.891 1.00 69.50 216 PRO A C 1
ATOM 1728 O O . PRO A 1 216 ? 9.696 13.402 0.620 1.00 69.50 216 PRO A O 1
ATOM 1731 N N . LYS A 1 217 ? 8.746 11.509 1.364 1.00 80.81 217 LYS A N 1
ATOM 1732 C CA . LYS A 1 217 ? 9.979 10.737 1.553 1.00 80.81 217 LYS A CA 1
ATOM 1733 C C . LYS A 1 217 ? 9.691 9.239 1.497 1.00 80.81 217 LYS A C 1
ATOM 1735 O O . LYS A 1 217 ? 8.582 8.810 1.803 1.00 80.81 217 LYS A O 1
ATOM 1740 N N . ILE A 1 218 ? 10.713 8.457 1.165 1.00 82.44 218 ILE A N 1
ATOM 1741 C CA . ILE A 1 218 ? 10.665 6.992 1.209 1.00 82.44 218 ILE A CA 1
ATOM 1742 C C . ILE A 1 218 ? 11.086 6.528 2.611 1.00 82.44 218 ILE A C 1
ATOM 1744 O O . ILE A 1 218 ? 12.118 6.963 3.133 1.00 82.44 218 ILE A O 1
ATOM 1748 N N . PHE A 1 219 ? 10.303 5.644 3.230 1.00 82.81 219 PHE A N 1
ATOM 1749 C CA . PHE A 1 219 ? 10.513 5.233 4.620 1.00 82.81 219 PHE A CA 1
ATOM 1750 C C . PHE A 1 219 ? 11.375 3.968 4.707 1.00 82.81 219 PHE A C 1
ATOM 1752 O O . PHE A 1 219 ? 10.960 2.882 4.315 1.00 82.81 219 PHE A O 1
ATOM 1759 N N . LYS A 1 220 ? 12.597 4.107 5.238 1.00 81.94 220 LYS A N 1
ATOM 1760 C CA . LYS A 1 220 ? 13.553 2.994 5.437 1.00 81.94 220 LYS A CA 1
ATOM 1761 C C . LYS A 1 220 ? 13.215 2.074 6.596 1.00 81.94 220 LYS A C 1
ATOM 1763 O O . LYS A 1 220 ? 13.655 0.931 6.591 1.00 81.94 220 LYS A O 1
ATOM 1768 N N . VAL A 1 221 ? 12.432 2.571 7.543 1.00 86.94 221 VAL A N 1
ATOM 1769 C CA . VAL A 1 221 ? 11.916 1.831 8.692 1.00 86.94 221 VAL A CA 1
ATOM 1770 C C . VAL A 1 221 ? 10.400 1.942 8.656 1.00 86.94 221 VAL A C 1
ATOM 1772 O O . VAL A 1 221 ? 9.884 3.020 8.348 1.00 86.94 221 VAL A O 1
ATOM 1775 N N . ALA A 1 222 ? 9.700 0.842 8.941 1.00 90.75 222 ALA A N 1
ATOM 1776 C CA . ALA A 1 222 ? 8.247 0.846 9.008 1.00 90.75 222 ALA A CA 1
ATOM 1777 C C . ALA A 1 222 ? 7.816 1.874 10.062 1.00 90.75 222 ALA A C 1
ATOM 1779 O O . ALA A 1 222 ? 8.237 1.798 11.214 1.00 90.75 222 ALA A O 1
ATOM 1780 N N . THR A 1 223 ? 7.058 2.881 9.644 1.00 93.94 223 THR A N 1
ATOM 1781 C CA . THR A 1 223 ? 6.702 4.023 10.492 1.00 93.94 223 THR A CA 1
ATOM 1782 C C . THR A 1 223 ? 5.203 4.224 10.428 1.00 93.94 223 THR A C 1
ATOM 1784 O O . THR A 1 223 ? 4.665 4.491 9.357 1.00 93.94 223 THR A O 1
ATOM 1787 N N . ALA A 1 224 ? 4.529 4.103 11.563 1.00 96.75 224 ALA A N 1
ATOM 1788 C CA . ALA A 1 224 ? 3.130 4.464 11.674 1.00 96.75 224 ALA A CA 1
ATOM 1789 C C . ALA A 1 224 ? 3.018 5.964 11.939 1.00 96.75 224 ALA A C 1
ATOM 1791 O O . ALA A 1 224 ? 3.789 6.524 12.717 1.00 96.75 224 ALA A O 1
ATOM 1792 N N . LYS A 1 225 ? 2.068 6.622 11.284 1.00 97.00 225 LYS A N 1
ATOM 1793 C CA . LYS A 1 225 ? 1.876 8.062 11.394 1.00 97.00 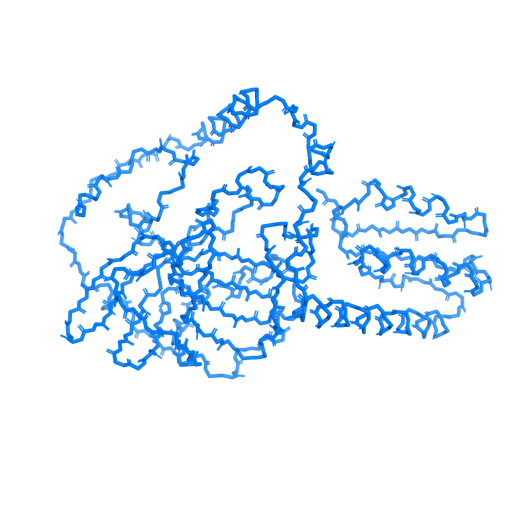225 LYS A CA 1
ATOM 1794 C C . LYS A 1 225 ? 0.398 8.397 11.459 1.00 97.00 225 LYS A C 1
ATOM 1796 O O . LYS A 1 225 ? -0.372 7.940 10.618 1.00 97.00 225 LYS A O 1
ATOM 1801 N N . VAL A 1 226 ? 0.045 9.252 12.409 1.00 97.12 226 VAL A N 1
ATOM 1802 C CA . VAL A 1 226 ? -1.200 10.012 12.392 1.00 97.12 226 VAL A CA 1
ATOM 1803 C C . VAL A 1 226 ? -0.928 11.310 11.647 1.00 97.12 226 VAL A C 1
ATOM 1805 O O . VAL A 1 226 ? -0.041 12.080 12.021 1.00 97.12 226 VAL A O 1
ATOM 1808 N N . SER A 1 227 ? -1.647 11.540 10.556 1.00 94.81 227 SER A N 1
ATOM 1809 C CA . SER A 1 227 ? -1.427 12.701 9.696 1.00 94.81 227 SER A CA 1
ATOM 1810 C C . SER A 1 227 ? -2.725 13.408 9.374 1.00 94.81 227 SER A C 1
ATOM 1812 O O . SER A 1 227 ? -3.745 12.765 9.134 1.00 94.81 227 SER A O 1
ATOM 1814 N N . ARG A 1 228 ? -2.668 14.737 9.326 1.00 93.12 228 ARG A N 1
ATOM 1815 C CA . ARG A 1 228 ? -3.759 15.553 8.823 1.00 93.12 228 ARG A CA 1
ATOM 1816 C C . ARG A 1 228 ? -3.752 15.510 7.301 1.00 93.12 228 ARG A C 1
ATOM 1818 O O . ARG A 1 228 ? -2.761 15.848 6.652 1.00 93.12 228 ARG A O 1
ATOM 1825 N N . LYS A 1 229 ? -4.885 15.144 6.721 1.00 88.56 229 LYS A N 1
ATOM 1826 C CA . LYS A 1 229 ? -5.177 15.304 5.301 1.00 88.56 229 LYS A CA 1
ATOM 1827 C C . LYS A 1 229 ? -6.155 16.456 5.143 1.00 88.56 229 LYS A C 1
ATOM 1829 O O . LYS A 1 229 ? -7.078 16.617 5.936 1.00 88.56 229 LYS A O 1
ATOM 1834 N N . THR A 1 230 ? -5.959 17.245 4.097 1.00 81.44 230 THR A N 1
ATOM 1835 C CA . THR A 1 230 ? -6.864 18.340 3.744 1.00 81.44 230 THR A CA 1
ATOM 1836 C C . THR A 1 230 ? -7.418 18.068 2.357 1.00 81.44 230 THR A C 1
ATOM 1838 O O . THR A 1 230 ? -6.658 17.983 1.392 1.00 81.44 230 THR A O 1
ATOM 1841 N N . ASN A 1 231 ? -8.736 17.920 2.253 1.00 75.44 231 ASN A N 1
ATOM 1842 C CA . ASN A 1 231 ? -9.438 17.766 0.985 1.00 75.44 231 ASN A CA 1
ATOM 1843 C C . ASN A 1 231 ? -10.723 18.599 1.018 1.00 75.44 231 ASN A C 1
ATOM 1845 O O . ASN A 1 231 ? -11.455 18.563 2.004 1.00 75.44 231 ASN A O 1
ATOM 1849 N N . THR A 1 232 ? -11.018 19.334 -0.058 1.00 69.88 232 THR A N 1
ATOM 1850 C CA . THR A 1 232 ? -12.258 20.132 -0.192 1.00 69.88 232 THR A CA 1
ATOM 1851 C C . THR A 1 232 ? -12.571 21.002 1.039 1.00 69.88 232 THR A C 1
ATOM 1853 O O . THR A 1 232 ? -13.651 20.894 1.611 1.00 69.88 232 THR A O 1
ATOM 1856 N N . ASP A 1 233 ? -11.596 21.792 1.502 1.00 77.81 233 ASP A N 1
ATOM 1857 C CA . ASP A 1 233 ? -11.698 22.691 2.671 1.00 77.81 233 ASP A CA 1
ATOM 1858 C C . ASP A 1 233 ? -12.031 22.016 4.015 1.00 77.81 233 ASP A C 1
ATOM 1860 O O . ASP A 1 233 ? -12.229 22.686 5.028 1.00 77.81 233 ASP A O 1
ATOM 1864 N N . LYS A 1 234 ? -12.038 20.681 4.058 1.00 82.19 234 LYS A N 1
ATOM 1865 C CA . LYS A 1 234 ? -12.153 19.893 5.282 1.00 82.19 234 LYS A CA 1
ATOM 1866 C C . LYS A 1 234 ? -10.810 19.251 5.586 1.00 82.19 234 LYS A C 1
ATOM 1868 O O . LYS A 1 234 ? -10.156 18.696 4.701 1.00 82.19 234 LYS A O 1
ATOM 1873 N N . SER A 1 235 ? -10.399 19.329 6.846 1.00 86.50 235 SER A N 1
ATOM 1874 C CA . SER A 1 235 ? -9.254 18.575 7.340 1.00 86.50 235 SER A CA 1
ATOM 1875 C C . SER A 1 235 ? -9.740 17.391 8.147 1.00 86.50 235 SER A C 1
ATOM 1877 O O . SER A 1 235 ? -10.613 17.579 8.991 1.00 86.50 235 SER A O 1
ATOM 1879 N N . PHE A 1 236 ? -9.130 16.238 7.927 1.00 91.25 236 PHE A N 1
ATOM 1880 C CA . PHE A 1 236 ? -9.352 15.045 8.721 1.00 91.25 236 PHE A CA 1
ATOM 1881 C C . PHE A 1 236 ? -8.032 14.365 9.063 1.00 91.25 236 PHE A C 1
ATOM 1883 O O . PHE A 1 236 ? -7.023 14.577 8.390 1.00 91.25 236 PHE A O 1
ATOM 1890 N N . MET A 1 237 ? -8.023 13.573 10.124 1.00 94.75 237 MET A N 1
ATOM 1891 C CA . MET A 1 237 ? -6.874 12.790 10.555 1.00 94.75 237 MET A CA 1
ATOM 1892 C C . MET A 1 237 ? -6.982 11.375 9.995 1.00 94.75 237 MET A C 1
ATOM 1894 O O . MET A 1 237 ? -8.040 10.760 10.067 1.00 94.75 237 MET A O 1
ATOM 1898 N N . GLU A 1 238 ? -5.883 10.844 9.478 1.00 95.69 238 GLU A N 1
ATOM 1899 C CA . GLU A 1 238 ? -5.760 9.444 9.064 1.00 95.69 238 GLU A CA 1
ATOM 1900 C C . GLU A 1 238 ? -4.573 8.798 9.775 1.00 95.69 238 GLU A C 1
ATOM 1902 O O . GLU A 1 238 ? -3.596 9.480 10.108 1.00 95.69 238 GLU A O 1
ATOM 1907 N N . ILE A 1 239 ? -4.637 7.480 9.968 1.00 96.88 239 ILE A N 1
ATOM 1908 C CA . ILE A 1 239 ? -3.509 6.685 10.458 1.00 96.88 239 ILE A CA 1
ATOM 1909 C C . ILE A 1 239 ? -3.021 5.797 9.318 1.00 96.88 239 ILE A C 1
ATOM 1911 O O . ILE A 1 239 ? -3.804 5.036 8.758 1.00 96.88 239 ILE A O 1
ATOM 1915 N N . SER A 1 240 ? -1.729 5.860 9.009 1.00 96.88 240 SER A N 1
ATOM 1916 C CA . SER A 1 240 ? -1.109 5.023 7.978 1.00 96.88 240 SER A CA 1
ATOM 1917 C C . SER A 1 240 ? 0.193 4.408 8.480 1.00 96.88 240 SER A C 1
ATOM 1919 O O . SER A 1 240 ? 0.908 5.020 9.274 1.00 96.88 240 SER A O 1
ATOM 1921 N N . ILE A 1 241 ? 0.544 3.223 7.981 1.00 95.88 241 ILE A N 1
ATOM 1922 C CA . ILE A 1 241 ? 1.879 2.628 8.134 1.00 95.88 241 ILE A CA 1
ATOM 1923 C C . ILE A 1 241 ? 2.656 2.841 6.837 1.00 95.88 241 ILE A C 1
ATOM 1925 O O . ILE A 1 241 ? 2.220 2.418 5.773 1.00 95.88 241 ILE A O 1
ATOM 1929 N N . PHE A 1 242 ? 3.829 3.456 6.911 1.00 93.44 242 PHE A N 1
ATOM 1930 C CA . PHE A 1 242 ? 4.711 3.664 5.767 1.00 93.44 242 PHE A CA 1
ATOM 1931 C C . PHE A 1 242 ? 5.883 2.686 5.804 1.00 93.44 242 PHE A C 1
ATOM 1933 O O . PHE A 1 242 ? 6.623 2.649 6.787 1.00 93.44 242 PHE A O 1
ATOM 1940 N N . ALA A 1 243 ? 6.089 1.931 4.723 1.00 89.81 243 ALA A N 1
ATOM 1941 C CA . ALA A 1 243 ? 7.202 0.993 4.577 1.00 89.81 243 ALA A CA 1
ATOM 1942 C C . ALA A 1 243 ? 7.723 0.984 3.130 1.00 89.81 243 ALA A C 1
ATOM 1944 O O . ALA A 1 243 ? 7.050 0.533 2.204 1.00 89.81 243 ALA A O 1
ATOM 1945 N N . GLY A 1 244 ? 8.941 1.489 2.914 1.00 87.19 244 GLY A N 1
ATOM 1946 C CA . GLY A 1 244 ? 9.500 1.666 1.575 1.00 87.19 244 GLY A CA 1
ATOM 1947 C C . GLY A 1 244 ? 8.640 2.612 0.735 1.00 87.19 244 GLY A C 1
ATOM 1948 O O . GLY A 1 244 ? 8.432 3.766 1.118 1.00 87.19 244 GLY A O 1
ATOM 1949 N N . TYR A 1 245 ? 8.152 2.109 -0.401 1.00 86.62 245 TYR A N 1
ATOM 1950 C CA . TYR A 1 245 ? 7.249 2.819 -1.316 1.00 86.62 245 TYR A CA 1
ATOM 1951 C C . TYR A 1 245 ? 5.762 2.630 -0.998 1.00 86.62 245 TYR A C 1
ATOM 1953 O O . TYR A 1 245 ? 4.927 3.103 -1.766 1.00 86.62 245 TYR A O 1
ATOM 1961 N N . TYR A 1 246 ? 5.418 1.925 0.077 1.00 89.75 246 TYR A N 1
ATOM 1962 C CA . TYR A 1 246 ? 4.037 1.594 0.404 1.00 89.75 246 TYR A CA 1
ATOM 1963 C C . TYR A 1 246 ? 3.517 2.465 1.552 1.00 89.75 246 TYR A C 1
ATOM 1965 O O . TYR A 1 246 ? 4.196 2.629 2.569 1.00 89.75 246 TYR A O 1
ATOM 1973 N N . GLU A 1 247 ? 2.309 2.998 1.388 1.00 93.38 247 GLU A N 1
ATOM 1974 C CA . GLU A 1 247 ? 1.461 3.531 2.458 1.00 93.38 247 GLU A CA 1
ATOM 1975 C C . GLU A 1 247 ? 0.352 2.507 2.704 1.00 93.38 247 GLU A C 1
ATOM 1977 O O . GLU A 1 247 ? -0.334 2.090 1.779 1.00 93.38 247 GLU A O 1
ATOM 1982 N N . LEU A 1 248 ? 0.198 2.059 3.941 1.00 94.38 248 LEU A N 1
ATOM 1983 C CA . LEU A 1 248 ? -0.861 1.154 4.365 1.00 94.38 248 LEU A CA 1
ATOM 1984 C C . LEU A 1 248 ? -1.827 1.986 5.201 1.00 94.38 248 LEU A C 1
ATOM 1986 O O . LEU A 1 248 ? -1.604 2.186 6.398 1.00 94.38 248 LEU A O 1
ATOM 1990 N N . LEU A 1 249 ? -2.836 2.548 4.546 1.00 95.19 249 LEU A N 1
ATOM 1991 C CA . LEU A 1 249 ? -3.861 3.356 5.188 1.00 95.19 249 LEU A CA 1
ATOM 1992 C C . LEU A 1 249 ? -4.710 2.454 6.069 1.00 95.19 249 LEU A C 1
ATOM 1994 O O . LEU A 1 249 ? -5.277 1.470 5.604 1.00 95.19 249 LEU A O 1
ATOM 1998 N N . ILE A 1 250 ? -4.807 2.781 7.345 1.00 96.19 250 ILE A N 1
ATOM 1999 C CA . ILE A 1 250 ? -5.552 1.970 8.288 1.00 96.19 250 ILE A CA 1
ATOM 2000 C C . ILE A 1 250 ? -7.026 2.350 8.212 1.00 96.19 250 ILE A C 1
ATOM 2002 O O . ILE A 1 250 ? -7.396 3.483 8.509 1.00 96.19 250 ILE A O 1
ATOM 2006 N N . VAL A 1 251 ? -7.859 1.384 7.824 1.00 95.12 251 VAL A N 1
ATOM 2007 C CA . VAL A 1 251 ? -9.296 1.593 7.591 1.00 95.12 251 VAL A CA 1
ATOM 2008 C C . VAL A 1 251 ? -10.186 0.824 8.566 1.00 95.12 251 VAL A C 1
ATOM 2010 O O . VAL A 1 251 ? -11.385 1.064 8.621 1.00 95.12 251 VAL A O 1
ATOM 2013 N N . GLY A 1 252 ? -9.628 -0.083 9.369 1.00 94.25 252 GLY A N 1
ATOM 2014 C CA . GLY A 1 252 ? -10.369 -0.772 10.425 1.00 94.25 252 GLY A CA 1
ATOM 2015 C C . GLY A 1 252 ? -9.479 -1.078 11.616 1.00 94.25 252 GLY A C 1
ATOM 2016 O O . GLY A 1 252 ? -8.411 -1.678 11.458 1.00 94.25 252 GLY A O 1
ATOM 2017 N N . VAL A 1 253 ? -9.902 -0.675 12.814 1.00 94.62 253 VAL A N 1
ATOM 2018 C CA . VAL A 1 253 ? -9.079 -0.736 14.029 1.00 94.62 253 VAL A CA 1
ATOM 2019 C C . VAL A 1 253 ? -9.876 -0.959 15.304 1.00 94.62 253 VAL A C 1
ATOM 2021 O O . VAL A 1 253 ? -11.068 -0.677 15.372 1.00 94.62 253 VAL A O 1
ATOM 2024 N N . TYR A 1 254 ? -9.165 -1.366 16.354 1.00 91.88 254 TYR A N 1
ATOM 2025 C CA . TYR A 1 254 ? -9.579 -1.152 17.736 1.00 91.88 254 TYR A CA 1
ATOM 2026 C C . TYR A 1 254 ? -8.594 -0.205 18.424 1.00 91.88 254 TYR A C 1
ATOM 2028 O O . TYR A 1 254 ? -7.409 -0.517 18.556 1.00 91.88 254 TYR A O 1
ATOM 2036 N N . PHE A 1 255 ? -9.084 0.941 18.887 1.00 92.19 255 PHE A N 1
ATOM 2037 C CA . PHE A 1 255 ? -8.326 1.850 19.740 1.00 92.19 255 PHE A CA 1
ATOM 2038 C C . PHE A 1 255 ? -8.344 1.346 21.171 1.00 92.19 255 PHE A C 1
ATOM 2040 O O . PHE A 1 255 ? -9.411 1.078 21.710 1.00 92.19 255 PHE A O 1
ATOM 2047 N N . HIS A 1 256 ? -7.181 1.281 21.805 1.00 90.50 256 HIS A N 1
ATOM 2048 C CA . HIS A 1 256 ? -7.052 1.025 23.228 1.00 90.50 256 HIS A CA 1
ATOM 2049 C C . HIS A 1 256 ? -6.502 2.270 23.927 1.00 90.50 256 HIS A C 1
ATOM 2051 O O . HIS A 1 256 ? -5.366 2.679 23.678 1.00 90.50 256 HIS A O 1
ATOM 2057 N N . LYS A 1 257 ? -7.308 2.888 24.794 1.00 89.62 257 LYS A N 1
ATOM 2058 C CA . LYS A 1 257 ? -6.953 4.109 25.532 1.00 89.62 257 LYS A CA 1
ATOM 2059 C C . LYS A 1 257 ? -7.611 4.086 26.906 1.00 89.62 257 LYS A C 1
ATOM 2061 O O . LYS A 1 257 ? -8.809 3.839 27.010 1.00 89.62 257 LYS A O 1
ATOM 2066 N N . ASN A 1 258 ? -6.841 4.356 27.962 1.00 90.25 258 ASN A N 1
ATOM 2067 C CA . ASN A 1 258 ? -7.329 4.403 29.350 1.00 90.25 258 ASN A CA 1
ATOM 2068 C C . ASN A 1 258 ? -8.130 3.149 29.768 1.00 90.25 258 ASN A C 1
ATOM 2070 O O . ASN A 1 258 ? -9.184 3.256 30.391 1.00 90.25 258 ASN A O 1
ATOM 2074 N N . GLY A 1 259 ? -7.673 1.957 29.365 1.00 85.31 259 GLY A N 1
ATOM 2075 C CA . GLY A 1 259 ? -8.347 0.685 29.656 1.00 85.31 259 GLY A CA 1
ATOM 2076 C C . GLY A 1 259 ? -9.613 0.412 28.834 1.00 85.31 259 GLY A C 1
ATOM 2077 O O . GLY A 1 259 ? -10.158 -0.684 28.924 1.00 85.31 259 GLY A O 1
ATOM 2078 N N . SER A 1 260 ? -10.064 1.361 28.009 1.00 83.19 260 SER A N 1
ATOM 2079 C CA . SER A 1 260 ? -11.211 1.197 27.112 1.00 83.19 260 SER A CA 1
ATOM 2080 C C . SER A 1 260 ? -10.761 0.774 25.719 1.00 83.19 260 SER A C 1
ATOM 2082 O O . SER A 1 260 ? -9.747 1.260 25.215 1.00 83.19 260 SER A O 1
ATOM 2084 N N . THR A 1 261 ? -11.546 -0.101 25.089 1.00 87.75 261 THR A N 1
ATOM 2085 C CA . THR A 1 261 ? -11.331 -0.557 23.713 1.00 87.75 261 THR A CA 1
ATOM 2086 C C . THR A 1 261 ? -12.487 -0.095 22.835 1.00 87.75 261 THR A C 1
ATOM 2088 O O . THR A 1 261 ? -13.631 -0.456 23.095 1.00 87.75 261 THR A O 1
ATOM 2091 N N . ILE A 1 262 ? -12.195 0.691 21.800 1.00 88.31 262 ILE A N 1
ATOM 2092 C CA . ILE A 1 262 ? -13.197 1.312 20.930 1.00 88.31 262 ILE A CA 1
ATOM 2093 C C . ILE A 1 262 ? -12.961 0.847 19.487 1.00 88.31 262 ILE A C 1
ATOM 2095 O O . ILE A 1 262 ? -11.901 1.151 18.930 1.00 88.31 262 ILE A O 1
ATOM 2099 N N . PRO A 1 263 ? -13.897 0.103 18.870 1.00 90.19 263 PRO A N 1
ATOM 2100 C CA . PRO A 1 263 ? -13.799 -0.245 17.458 1.00 90.19 263 PRO A CA 1
ATOM 2101 C C . PRO A 1 263 ? -13.988 0.991 16.578 1.00 90.19 263 PRO A C 1
ATOM 2103 O O . PRO A 1 263 ? -14.738 1.907 16.916 1.00 90.19 263 PRO A O 1
ATOM 2106 N N . PHE A 1 264 ? -13.341 0.997 15.419 1.00 90.56 264 PHE A N 1
ATOM 2107 C CA . PHE A 1 264 ? -13.528 2.021 14.405 1.00 90.56 264 PHE A CA 1
ATOM 2108 C C . PHE A 1 264 ? -13.350 1.449 12.998 1.00 90.56 264 PHE A C 1
ATOM 2110 O O . PHE A 1 264 ? -12.429 0.670 12.751 1.00 90.56 264 PHE A O 1
ATOM 2117 N N . LEU A 1 265 ? -14.228 1.863 12.085 1.00 91.12 265 LEU A N 1
ATOM 2118 C CA . LEU A 1 265 ? -14.210 1.510 10.668 1.00 91.12 265 LEU A CA 1
ATOM 2119 C C . LEU A 1 265 ? -14.324 2.798 9.848 1.00 91.12 265 LEU A C 1
ATOM 2121 O O . LEU A 1 265 ? -15.252 3.579 10.039 1.00 91.12 265 LEU A O 1
ATOM 2125 N N . GLY A 1 266 ? -13.383 3.012 8.937 1.00 91.00 266 GLY A N 1
ATOM 2126 C CA . GLY A 1 266 ? -13.249 4.232 8.147 1.00 91.00 266 GLY A CA 1
ATOM 2127 C C . GLY A 1 266 ? -11.795 4.687 8.060 1.00 91.00 266 GLY A C 1
ATOM 2128 O O . GLY A 1 266 ? -10.948 4.219 8.814 1.00 91.00 266 GLY A O 1
ATOM 2129 N N . SER A 1 267 ? -11.493 5.612 7.146 1.00 90.50 267 SER A N 1
ATOM 2130 C CA . SER A 1 267 ? -10.144 6.190 7.041 1.00 90.50 267 SER A CA 1
ATOM 2131 C C . SER A 1 267 ? -9.935 7.427 7.926 1.00 90.50 267 SER A C 1
ATOM 2133 O O . SER A 1 267 ? -8.814 7.679 8.362 1.00 90.50 267 SER A O 1
ATOM 2135 N N . SER A 1 268 ? -11.001 8.185 8.229 1.00 92.56 268 SER A N 1
ATOM 2136 C CA . SER A 1 268 ? -10.933 9.415 9.038 1.00 92.56 268 SER A CA 1
ATOM 2137 C C . SER A 1 268 ? -11.177 9.155 10.524 1.00 92.56 268 SER A C 1
ATOM 2139 O O . SER A 1 268 ? -12.279 8.804 10.927 1.00 92.56 268 SER A O 1
ATOM 2141 N N . VAL A 1 269 ? -10.176 9.416 11.361 1.00 91.06 269 VAL A N 1
ATOM 2142 C CA . VAL A 1 269 ? -10.204 9.177 12.815 1.00 91.06 269 VAL A CA 1
ATOM 2143 C C . VAL A 1 269 ? -10.470 10.448 13.637 1.00 91.06 269 VAL A C 1
ATOM 2145 O O . VAL A 1 269 ? -10.106 10.524 14.812 1.00 91.06 269 VAL A O 1
ATOM 2148 N N . ASP A 1 270 ? -11.117 11.460 13.051 1.00 88.19 270 ASP A N 1
ATOM 2149 C CA . ASP A 1 270 ? -11.327 12.776 13.688 1.00 88.19 270 ASP A CA 1
ATOM 2150 C C . ASP A 1 270 ? -12.075 12.715 15.023 1.00 88.19 270 ASP A C 1
ATOM 2152 O O . ASP A 1 270 ? -11.790 13.491 15.938 1.00 88.19 270 ASP A O 1
ATOM 2156 N N . GLN A 1 271 ? -12.989 11.755 15.168 1.00 87.94 271 GLN A N 1
ATOM 2157 C CA . GLN A 1 271 ? -13.764 11.542 16.392 1.00 87.94 271 GLN A CA 1
ATOM 2158 C C . GLN A 1 271 ? -12.901 11.246 17.631 1.00 87.94 271 GLN A C 1
ATOM 2160 O O . GLN A 1 271 ? -13.364 11.409 18.757 1.00 87.94 271 GLN A O 1
ATOM 2165 N N . PHE A 1 272 ? -11.642 10.834 17.444 1.00 88.88 272 PHE A N 1
ATOM 2166 C CA . PHE A 1 272 ? -10.718 10.521 18.535 1.00 88.88 272 PHE A CA 1
ATOM 2167 C C . PHE A 1 272 ? -9.843 11.710 18.959 1.00 88.88 272 PHE A C 1
ATOM 2169 O O . PHE A 1 272 ? -9.053 11.574 19.896 1.00 88.88 272 PHE A O 1
ATOM 2176 N N . THR A 1 273 ? -9.982 12.882 18.320 1.00 89.62 273 THR A N 1
ATOM 2177 C CA . THR A 1 273 ? -9.207 14.106 18.626 1.00 89.62 273 THR A CA 1
ATOM 2178 C C . THR A 1 273 ? -7.693 13.858 18.670 1.00 89.62 273 THR A C 1
ATOM 2180 O O . THR A 1 273 ? -6.991 14.318 19.571 1.00 89.62 273 THR A O 1
ATOM 2183 N N . LEU A 1 274 ? -7.186 13.065 17.723 1.00 91.56 274 LEU A N 1
ATOM 2184 C CA . LEU A 1 274 ? -5.769 12.715 17.672 1.00 91.56 274 LEU A CA 1
ATOM 2185 C C . LEU A 1 274 ? -4.923 13.913 17.228 1.00 91.56 274 LEU A C 1
ATOM 2187 O O . LEU A 1 274 ? -5.345 14.734 16.411 1.00 91.56 274 LEU A O 1
ATOM 2191 N N . VAL A 1 275 ? -3.700 13.980 17.748 1.00 93.62 275 VAL A N 1
ATOM 2192 C CA . VAL A 1 275 ? -2.668 14.912 17.283 1.00 93.62 275 VAL A CA 1
ATOM 2193 C C . VAL A 1 275 ? -1.796 14.234 16.231 1.00 93.62 275 VAL A C 1
ATOM 2195 O O . VAL A 1 275 ? -1.721 13.008 16.177 1.00 93.62 275 VAL A O 1
ATOM 2198 N N . GLU A 1 276 ? -1.152 15.025 15.372 1.00 96.19 276 GLU A N 1
ATOM 2199 C CA . GLU A 1 276 ? -0.178 14.476 14.430 1.00 96.19 276 GLU A CA 1
ATOM 2200 C C . GLU A 1 276 ? 1.018 13.913 15.199 1.00 96.19 276 GLU A C 1
ATOM 2202 O O . GLU A 1 276 ? 1.648 14.610 15.993 1.00 96.19 276 GLU A O 1
ATOM 2207 N N . GLU A 1 277 ? 1.325 12.645 14.959 1.00 96.88 277 GLU A N 1
ATOM 2208 C CA . GLU A 1 277 ? 2.364 11.902 15.665 1.00 96.88 277 GLU A CA 1
ATOM 2209 C C . GLU A 1 277 ? 2.912 10.810 14.742 1.00 96.88 277 GLU A C 1
ATOM 2211 O O . GLU A 1 277 ? 2.205 10.313 13.863 1.00 96.88 277 GLU A O 1
ATOM 2216 N N . GLU A 1 278 ? 4.169 10.417 14.935 1.00 96.56 278 GLU A N 1
ATOM 2217 C CA . GLU A 1 278 ? 4.752 9.242 14.292 1.00 96.56 278 GLU A CA 1
ATOM 2218 C C . GLU A 1 278 ? 5.405 8.317 15.320 1.00 96.56 278 GLU A C 1
ATOM 2220 O O . GLU A 1 278 ? 5.957 8.761 16.323 1.00 96.56 278 GLU A O 1
ATOM 2225 N N . THR A 1 279 ? 5.350 7.015 15.056 1.00 95.88 279 THR A N 1
ATOM 2226 C CA . THR A 1 279 ? 5.945 5.975 15.894 1.00 95.88 279 THR A CA 1
ATOM 2227 C C . THR A 1 279 ? 6.518 4.866 15.022 1.00 95.88 279 THR A C 1
ATOM 2229 O O . THR A 1 279 ? 5.985 4.523 13.965 1.00 95.88 279 THR A O 1
ATOM 2232 N N . GLN A 1 280 ? 7.624 4.285 15.469 1.00 94.62 280 GLN A N 1
ATOM 2233 C CA . GLN A 1 280 ? 8.211 3.079 14.874 1.00 94.62 280 GLN A CA 1
ATOM 2234 C C . GLN A 1 280 ? 7.905 1.832 15.713 1.00 94.62 280 GLN A C 1
ATOM 2236 O O . GLN A 1 280 ? 8.338 0.734 15.376 1.00 94.62 280 GLN A O 1
ATOM 2241 N N . ILE A 1 281 ? 7.155 1.986 16.811 1.00 93.12 281 ILE A N 1
ATOM 2242 C CA . ILE A 1 281 ? 6.804 0.890 17.711 1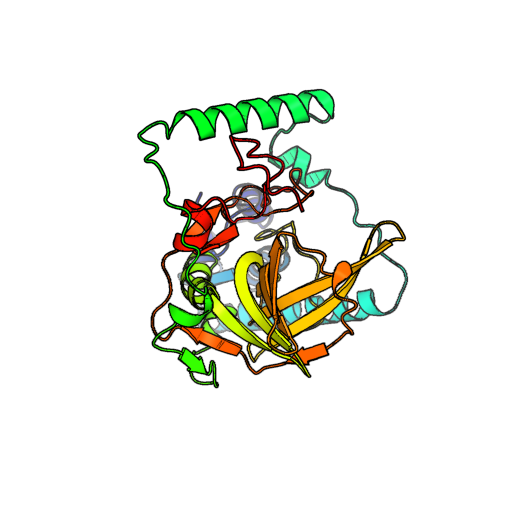.00 93.12 281 ILE A CA 1
ATOM 2243 C C . ILE A 1 281 ? 5.575 0.178 17.141 1.00 93.12 281 ILE A C 1
ATOM 2245 O O . ILE A 1 281 ? 4.431 0.456 17.510 1.00 93.12 281 ILE A O 1
ATOM 2249 N N . ILE A 1 282 ? 5.834 -0.735 16.206 1.00 93.69 282 ILE A N 1
ATOM 2250 C CA . ILE A 1 282 ? 4.826 -1.573 15.559 1.00 93.69 282 ILE A CA 1
ATOM 2251 C C . ILE A 1 282 ? 5.088 -3.019 15.960 1.00 93.69 282 ILE A C 1
ATOM 2253 O O . ILE A 1 282 ? 6.129 -3.594 15.667 1.00 93.69 282 ILE A O 1
ATOM 2257 N N . ASN A 1 283 ? 4.127 -3.628 16.631 1.00 87.94 283 ASN A N 1
ATOM 2258 C CA . ASN A 1 283 ? 4.182 -5.013 17.057 1.00 87.94 283 ASN A CA 1
ATOM 2259 C C . ASN A 1 283 ? 3.372 -5.867 16.084 1.00 87.94 283 ASN A C 1
ATOM 2261 O O . ASN A 1 283 ? 2.160 -5.714 16.006 1.00 87.94 283 ASN A O 1
ATOM 2265 N N . VAL A 1 284 ? 4.015 -6.779 15.361 1.00 87.62 284 VAL A N 1
ATOM 2266 C CA . VAL A 1 284 ? 3.347 -7.658 14.392 1.00 87.62 284 VAL A CA 1
ATOM 2267 C C . VAL A 1 284 ? 3.147 -9.068 14.954 1.00 87.62 284 VAL A C 1
ATOM 2269 O O . VAL A 1 284 ? 3.927 -9.525 15.800 1.00 87.62 284 VAL A O 1
ATOM 2272 N N . PRO A 1 285 ? 2.130 -9.809 14.489 1.00 82.69 285 PRO A N 1
ATOM 2273 C CA . PRO A 1 285 ? 2.018 -11.233 14.773 1.00 82.69 285 PRO A CA 1
ATOM 2274 C C . PRO A 1 285 ? 3.265 -12.001 14.312 1.00 82.69 285 PRO A C 1
ATOM 2276 O O . PRO A 1 285 ? 3.809 -11.758 13.236 1.00 82.69 285 PRO A O 1
ATOM 2279 N N . ALA A 1 286 ? 3.716 -12.974 15.109 1.00 76.94 286 ALA A N 1
ATOM 2280 C CA . ALA A 1 286 ? 4.859 -13.818 14.744 1.00 76.94 286 ALA A CA 1
ATOM 2281 C C . ALA A 1 286 ? 4.619 -14.667 13.482 1.00 76.94 286 ALA A C 1
ATOM 2283 O O . ALA A 1 286 ? 5.577 -15.081 12.828 1.00 76.94 286 ALA A O 1
ATOM 2284 N N . ILE A 1 287 ? 3.350 -14.957 13.200 1.00 79.38 287 ILE A N 1
ATOM 2285 C CA . ILE A 1 287 ? 2.844 -15.669 12.030 1.00 79.38 287 ILE A CA 1
ATOM 2286 C C . ILE A 1 287 ? 1.781 -14.754 11.430 1.00 79.38 287 ILE A C 1
ATOM 2288 O O . ILE A 1 287 ? 0.905 -14.298 12.166 1.00 79.38 287 ILE A O 1
ATOM 2292 N N . ALA A 1 288 ? 1.875 -14.468 10.129 1.00 82.62 288 ALA A N 1
ATOM 2293 C CA . ALA A 1 288 ? 0.901 -13.622 9.448 1.00 82.62 288 ALA A CA 1
ATOM 2294 C C . ALA A 1 288 ? -0.515 -14.178 9.649 1.00 82.62 288 ALA A C 1
ATOM 2296 O O . ALA A 1 288 ? -0.735 -15.388 9.571 1.00 82.62 288 ALA A O 1
ATOM 2297 N N . SER A 1 289 ? -1.460 -13.290 9.949 1.00 83.69 289 SER A N 1
ATOM 2298 C CA . SER A 1 289 ? -2.857 -13.682 10.118 1.00 83.69 289 SER A CA 1
ATOM 2299 C C . SER A 1 289 ? -3.491 -13.977 8.762 1.00 83.69 289 SER A C 1
ATOM 2301 O O . SER A 1 289 ? -3.136 -13.356 7.761 1.00 83.69 289 SER A O 1
ATOM 2303 N N . ASN A 1 290 ? -4.468 -14.886 8.743 1.00 89.44 290 ASN A N 1
ATOM 2304 C CA . ASN A 1 290 ? -5.316 -15.063 7.569 1.00 89.44 290 ASN A CA 1
ATOM 2305 C C . ASN A 1 290 ? -6.035 -13.748 7.252 1.00 89.44 290 ASN A C 1
ATOM 2307 O O . ASN A 1 290 ? -6.486 -13.037 8.160 1.00 89.44 290 ASN A O 1
ATOM 2311 N N . TYR A 1 291 ? -6.165 -13.452 5.964 1.00 92.56 291 TYR A N 1
ATOM 2312 C CA . TYR A 1 291 ? -6.774 -12.222 5.490 1.00 92.56 291 TYR A CA 1
ATOM 2313 C C . TYR A 1 291 ? -7.760 -12.476 4.354 1.00 92.56 291 TYR A C 1
ATOM 2315 O O . TYR A 1 291 ? -7.716 -13.514 3.696 1.00 92.56 291 TYR A O 1
ATOM 2323 N N . VAL A 1 292 ? -8.636 -11.501 4.138 1.00 91.06 292 VAL A N 1
ATOM 2324 C CA . VAL A 1 292 ? -9.512 -11.391 2.971 1.00 91.06 292 VAL A CA 1
ATOM 2325 C C . VAL A 1 292 ? -9.089 -10.148 2.201 1.00 91.06 292 VAL A C 1
ATOM 2327 O O . VAL A 1 292 ? -8.894 -9.092 2.807 1.00 91.06 292 VAL A O 1
ATOM 2330 N N . ALA A 1 293 ? -8.892 -10.284 0.891 1.00 90.56 293 ALA A N 1
ATOM 2331 C CA . ALA A 1 293 ? -8.556 -9.170 0.012 1.00 90.56 293 ALA A CA 1
ATOM 2332 C C . ALA A 1 293 ? -9.811 -8.658 -0.698 1.00 90.56 293 ALA A C 1
ATOM 2334 O O . ALA A 1 293 ? -10.604 -9.450 -1.198 1.00 90.56 293 ALA A O 1
ATOM 2335 N N . THR A 1 294 ? -9.968 -7.343 -0.754 1.00 89.00 294 THR A N 1
ATOM 2336 C CA . THR A 1 294 ? -11.146 -6.645 -1.290 1.00 89.00 294 THR A CA 1
ATOM 2337 C C . THR A 1 294 ? -10.715 -5.390 -2.038 1.00 89.00 294 THR A C 1
ATOM 2339 O O . THR A 1 294 ? -9.535 -5.026 -2.072 1.00 89.00 294 THR A O 1
ATOM 2342 N N . THR A 1 295 ? -11.668 -4.699 -2.659 1.00 86.62 295 THR A N 1
ATOM 2343 C CA . THR A 1 295 ? -11.424 -3.356 -3.190 1.00 86.62 295 THR A CA 1
ATOM 2344 C C . THR A 1 295 ? -11.179 -2.342 -2.061 1.00 86.62 295 THR A C 1
ATOM 2346 O O . THR A 1 295 ? -11.684 -2.491 -0.952 1.00 86.62 295 THR A O 1
ATOM 2349 N N . ARG A 1 296 ? -10.393 -1.290 -2.331 1.00 86.00 296 ARG A N 1
ATOM 2350 C CA . ARG A 1 296 ? -10.135 -0.220 -1.346 1.00 86.00 296 ARG A CA 1
ATOM 2351 C C . ARG A 1 296 ? -11.415 0.534 -0.970 1.00 86.00 296 ARG A C 1
ATOM 2353 O O . ARG A 1 296 ? -12.308 0.698 -1.803 1.00 86.00 296 ARG A O 1
ATOM 2360 N N . LEU A 1 297 ? -11.413 1.183 0.195 1.00 80.25 297 LEU A N 1
ATOM 2361 C CA . LEU A 1 297 ? -12.471 2.084 0.685 1.00 80.25 297 LEU A CA 1
ATOM 2362 C C . LEU A 1 297 ? -12.555 3.431 -0.081 1.00 80.25 297 LEU A C 1
ATOM 2364 O O . LEU A 1 297 ? -13.135 4.416 0.375 1.00 80.25 297 LEU A O 1
ATOM 2368 N N . LEU A 1 298 ? -11.950 3.533 -1.262 1.00 67.19 298 LEU A N 1
ATOM 2369 C CA . LEU A 1 298 ? -11.728 4.808 -1.936 1.00 67.19 298 LEU A CA 1
ATOM 2370 C C . LEU A 1 298 ? -12.968 5.360 -2.638 1.00 67.19 298 LEU A C 1
ATOM 2372 O O . LEU A 1 298 ? -13.548 4.717 -3.498 1.00 67.19 298 LEU A O 1
ATOM 2376 N N . SER A 1 299 ? -13.202 6.664 -2.488 1.00 61.22 299 SER A N 1
ATOM 2377 C CA . SER A 1 299 ? -14.091 7.463 -3.353 1.00 61.22 299 SER A CA 1
ATOM 2378 C C . SER A 1 299 ? -13.548 7.699 -4.777 1.00 61.22 299 SER A C 1
ATOM 2380 O O . SER A 1 299 ? -14.075 8.519 -5.529 1.00 61.22 299 SER A O 1
ATOM 2382 N N . GLN A 1 300 ? -12.475 7.003 -5.164 1.00 64.50 300 GLN A N 1
ATOM 2383 C CA . GLN A 1 300 ? -11.733 7.209 -6.411 1.00 64.50 300 GLN A CA 1
ATOM 2384 C C . GLN A 1 300 ? -11.958 6.084 -7.429 1.00 64.50 300 GLN A C 1
ATOM 2386 O O . GLN A 1 300 ? -11.065 5.782 -8.212 1.00 64.50 300 GLN A O 1
ATOM 2391 N N . TYR A 1 301 ? -13.164 5.515 -7.468 1.00 69.38 301 TYR A N 1
ATOM 2392 C CA . TYR A 1 301 ? -13.584 4.436 -8.381 1.00 69.38 301 TYR A CA 1
ATOM 2393 C C . TYR A 1 301 ? -13.397 4.703 -9.876 1.00 69.38 301 TYR A C 1
ATOM 2395 O O . TYR A 1 301 ? -13.576 3.824 -10.705 1.00 69.38 301 TYR A O 1
ATOM 2403 N N . MET A 1 302 ? -13.076 5.942 -10.232 1.00 67.69 302 MET A N 1
ATOM 2404 C CA . MET A 1 302 ? -12.819 6.362 -11.605 1.00 67.69 302 MET A CA 1
ATOM 2405 C C . MET A 1 302 ? -11.374 6.098 -12.042 1.00 67.69 302 MET A C 1
ATOM 2407 O O . MET A 1 302 ? -11.041 6.327 -13.201 1.00 67.69 302 MET A O 1
ATOM 2411 N N . LYS A 1 303 ? -10.508 5.699 -11.108 1.00 72.62 303 LYS A N 1
ATOM 2412 C CA . LYS A 1 303 ? -9.088 5.446 -11.341 1.00 72.62 303 LYS A CA 1
ATOM 2413 C C . LYS A 1 303 ? -8.853 3.993 -11.723 1.00 72.62 303 LYS A C 1
ATOM 2415 O O . LYS A 1 303 ? -9.468 3.098 -11.141 1.00 72.62 303 LYS A O 1
ATOM 2420 N N . CYS A 1 304 ? -7.931 3.762 -12.652 1.00 70.56 304 CYS A N 1
ATOM 2421 C CA . CYS A 1 304 ? -7.668 2.450 -13.241 1.00 70.56 304 CYS A CA 1
ATOM 2422 C C . CYS A 1 304 ? -7.345 1.394 -12.176 1.00 70.56 304 CYS A C 1
ATOM 2424 O O . CYS A 1 304 ? -7.825 0.267 -12.258 1.00 70.56 304 CYS A O 1
ATOM 2426 N N . HIS A 1 305 ? -6.582 1.770 -11.147 1.00 77.00 305 HIS A N 1
ATOM 2427 C CA . HIS A 1 305 ? -6.110 0.842 -10.118 1.00 77.00 305 HIS A CA 1
ATOM 2428 C C . HIS A 1 305 ? -7.000 0.824 -8.869 1.00 77.00 305 HIS A C 1
ATOM 2430 O O . HIS A 1 305 ? -6.677 0.160 -7.886 1.00 77.00 305 HIS A O 1
ATOM 2436 N N . SER A 1 306 ? -8.137 1.527 -8.884 1.00 73.75 306 SER A N 1
ATOM 2437 C CA . SER A 1 306 ? -9.083 1.519 -7.760 1.00 73.75 306 SER A CA 1
ATOM 2438 C C . SER A 1 306 ? -9.796 0.173 -7.578 1.00 73.75 306 SER A C 1
ATOM 2440 O O . SER A 1 306 ? -10.223 -0.137 -6.470 1.00 73.75 306 SER A O 1
ATOM 2442 N N . HIS A 1 307 ? -9.873 -0.637 -8.638 1.00 73.06 307 HIS A N 1
ATOM 2443 C CA . HIS A 1 307 ? -10.530 -1.949 -8.647 1.00 73.06 307 HIS A CA 1
ATOM 2444 C C . HIS A 1 307 ? -9.606 -3.113 -8.280 1.00 73.06 307 HIS A C 1
ATOM 2446 O O . HIS A 1 307 ? -10.048 -4.258 -8.238 1.00 73.06 307 HIS A O 1
ATOM 2452 N N . HIS A 1 308 ? -8.318 -2.855 -8.054 1.00 81.50 308 HIS A N 1
ATOM 2453 C CA . HIS A 1 308 ? -7.423 -3.891 -7.560 1.00 81.50 308 HIS A CA 1
ATOM 2454 C C . HIS A 1 308 ? -7.801 -4.286 -6.129 1.00 81.50 308 HIS A C 1
ATOM 2456 O O . HIS A 1 308 ? -8.243 -3.442 -5.344 1.00 81.50 308 HIS A O 1
ATOM 2462 N N . PHE A 1 309 ? -7.590 -5.563 -5.789 1.00 86.81 309 PHE A N 1
ATOM 2463 C CA . PHE A 1 309 ? -7.852 -6.094 -4.450 1.00 86.81 309 PHE A CA 1
ATOM 2464 C C . PHE A 1 309 ? -6.777 -5.662 -3.455 1.00 86.81 309 PHE A C 1
ATOM 2466 O O . PHE A 1 309 ? -5.901 -6.425 -3.055 1.00 86.81 309 PHE A O 1
ATOM 2473 N N . TRP A 1 310 ? -6.792 -4.366 -3.172 1.00 87.94 310 TRP A N 1
ATOM 2474 C CA . TRP A 1 310 ? -5.796 -3.644 -2.401 1.00 87.94 310 TRP A CA 1
ATOM 2475 C C . TRP A 1 310 ? -6.289 -3.217 -1.019 1.00 87.94 310 TRP A C 1
ATOM 2477 O O . TRP A 1 310 ? -5.504 -2.653 -0.259 1.00 87.94 310 TRP A O 1
ATOM 2487 N N . GLY A 1 311 ? -7.538 -3.536 -0.687 1.00 90.69 311 GLY A N 1
ATOM 2488 C CA . GLY A 1 311 ? -8.020 -3.638 0.683 1.00 90.69 311 GLY A CA 1
ATOM 2489 C C . GLY A 1 311 ? -7.662 -5.007 1.259 1.00 90.69 311 GLY A C 1
ATOM 2490 O O . GLY A 1 311 ? -7.775 -6.030 0.584 1.00 90.69 311 GLY A O 1
ATOM 2491 N N . ILE A 1 312 ? -7.181 -5.035 2.496 1.00 92.88 312 ILE A N 1
ATOM 2492 C CA . ILE A 1 312 ? -6.856 -6.253 3.237 1.00 92.88 312 ILE A CA 1
ATOM 2493 C C . ILE A 1 312 ? -7.560 -6.195 4.585 1.00 92.88 312 ILE A C 1
ATOM 2495 O O . ILE A 1 312 ? -7.372 -5.250 5.350 1.00 92.88 312 ILE A O 1
ATOM 2499 N N . HIS A 1 313 ? -8.305 -7.247 4.909 1.00 93.25 313 HIS A N 1
ATOM 2500 C CA . HIS A 1 313 ? -9.030 -7.393 6.166 1.00 93.25 313 HIS A CA 1
ATOM 2501 C C . HIS A 1 313 ? -8.583 -8.638 6.916 1.00 93.25 313 HIS A C 1
ATOM 2503 O O . HIS A 1 313 ? -8.346 -9.686 6.323 1.00 93.25 313 HIS A O 1
ATOM 2509 N N . CYS A 1 314 ? -8.534 -8.558 8.240 1.00 92.75 314 CYS A N 1
ATOM 2510 C CA . CYS A 1 314 ? -8.420 -9.723 9.103 1.00 92.75 314 CYS A CA 1
ATOM 2511 C C . CYS A 1 314 ? -9.605 -10.666 8.860 1.00 92.75 314 CYS A C 1
ATOM 2513 O O . CYS A 1 314 ? -10.756 -10.260 9.022 1.00 92.75 314 CYS A O 1
ATOM 2515 N N . ALA A 1 315 ? -9.340 -11.928 8.509 1.00 90.81 315 ALA A N 1
ATOM 2516 C CA . ALA A 1 315 ? -10.393 -12.875 8.136 1.00 90.81 315 ALA A CA 1
ATOM 2517 C C . ALA A 1 315 ? -11.417 -13.119 9.261 1.00 90.81 315 ALA A C 1
ATOM 2519 O O . ALA A 1 315 ? -12.609 -13.287 8.999 1.0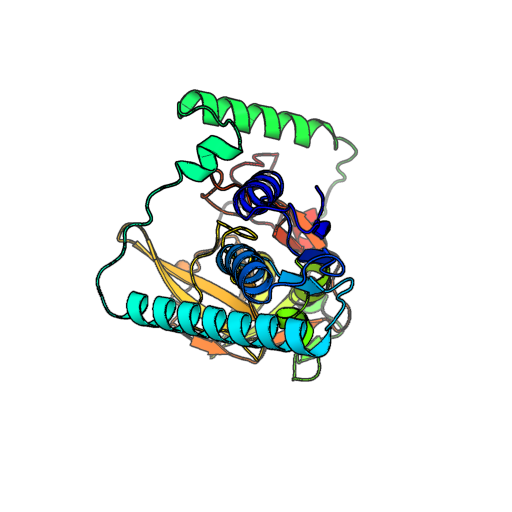0 90.81 315 ALA A O 1
ATOM 2520 N N . SER A 1 316 ? -10.983 -13.097 10.526 1.00 86.56 316 SER A N 1
ATOM 2521 C CA . SER A 1 316 ? -11.883 -13.272 11.674 1.00 86.56 316 SER A CA 1
ATOM 2522 C C . SER A 1 316 ? -12.782 -12.058 11.922 1.00 86.56 316 SER A C 1
ATOM 2524 O O . SER A 1 316 ? -13.918 -12.233 12.350 1.00 86.56 316 SER A O 1
ATOM 2526 N N . SER A 1 317 ? -12.308 -10.840 11.645 1.00 84.12 317 SER A N 1
ATOM 2527 C CA . SER A 1 317 ? -13.142 -9.632 11.691 1.00 84.12 317 SER A CA 1
ATOM 2528 C C . SER A 1 317 ? -14.090 -9.583 10.495 1.00 84.12 317 SER A C 1
ATOM 2530 O O . SER A 1 317 ? -15.282 -9.342 10.665 1.00 84.12 317 SER A O 1
ATOM 2532 N N . TYR A 1 318 ? -13.579 -9.892 9.301 1.00 87.81 318 TYR A N 1
ATOM 2533 C CA . TYR A 1 318 ? -14.347 -9.888 8.059 1.00 87.81 318 TYR A CA 1
ATOM 2534 C C . TYR A 1 318 ? -15.532 -10.862 8.110 1.00 87.81 318 TYR A C 1
ATOM 2536 O O . TYR A 1 318 ? -16.667 -10.461 7.881 1.00 87.81 318 TYR A O 1
ATOM 2544 N N . SER A 1 319 ? -15.295 -12.115 8.520 1.00 85.75 319 SER A N 1
ATOM 2545 C CA . SER A 1 319 ? -16.350 -13.138 8.680 1.00 85.75 319 SER A CA 1
ATOM 2546 C C . SER A 1 319 ? -17.423 -12.778 9.712 1.00 85.75 319 SER A C 1
ATOM 2548 O O . SER A 1 319 ? -18.530 -13.304 9.657 1.00 85.75 319 SER A O 1
ATOM 2550 N N . LYS A 1 320 ? -17.124 -11.859 10.637 1.00 82.75 320 LYS A N 1
ATOM 2551 C CA . LYS A 1 320 ? -18.080 -11.315 11.612 1.00 82.75 320 LYS A CA 1
ATOM 2552 C C . LYS A 1 320 ? -18.793 -10.049 11.120 1.00 82.75 320 LYS A C 1
ATOM 2554 O O . LYS A 1 320 ? -19.509 -9.427 11.898 1.00 82.75 320 LYS A O 1
ATOM 2559 N N . GLY A 1 321 ? -18.580 -9.631 9.871 1.00 81.94 321 GLY A N 1
ATOM 2560 C CA . GLY A 1 321 ? -19.140 -8.390 9.328 1.00 81.94 321 GLY A CA 1
ATOM 2561 C C . GLY A 1 321 ? -18.460 -7.120 9.848 1.00 81.94 321 GLY A C 1
ATOM 2562 O O . GLY A 1 321 ? -19.050 -6.046 9.808 1.00 81.94 321 GLY A O 1
ATOM 2563 N N . VAL A 1 322 ? -17.236 -7.226 10.378 1.00 82.19 322 VAL A N 1
ATOM 2564 C CA . VAL A 1 322 ? -16.468 -6.091 10.909 1.00 82.19 322 VAL A CA 1
ATOM 2565 C C . VAL A 1 322 ? -15.392 -5.702 9.902 1.00 82.19 322 VAL A C 1
ATOM 2567 O O . VAL A 1 322 ? -14.221 -6.063 10.037 1.00 82.19 322 VAL A O 1
ATOM 2570 N N . TYR A 1 323 ? -15.802 -4.974 8.869 1.00 86.00 323 TYR A N 1
ATOM 2571 C CA . TYR A 1 323 ? -14.917 -4.402 7.862 1.00 86.00 323 TYR A CA 1
ATOM 2572 C C . TYR A 1 323 ? -15.526 -3.111 7.293 1.00 86.00 323 TYR A C 1
ATOM 2574 O O . TYR A 1 323 ? -16.727 -2.882 7.419 1.00 86.00 323 TYR A O 1
ATOM 2582 N N . PRO A 1 324 ? -14.721 -2.211 6.713 1.00 82.75 324 PRO A N 1
ATOM 2583 C CA . PRO A 1 324 ? -15.249 -1.002 6.098 1.00 82.75 324 PRO A CA 1
ATOM 2584 C C . PRO A 1 324 ? -16.089 -1.341 4.868 1.00 82.75 324 PRO A C 1
ATOM 2586 O O . PRO A 1 324 ? -15.631 -2.060 3.983 1.00 82.75 324 PRO A O 1
ATOM 2589 N N . ILE A 1 325 ? -17.299 -0.789 4.792 1.00 75.50 325 ILE A N 1
ATOM 2590 C CA . ILE A 1 325 ? -18.178 -0.972 3.634 1.00 75.50 325 ILE A CA 1
ATOM 2591 C C . ILE A 1 325 ? -17.543 -0.292 2.427 1.00 75.50 325 ILE A C 1
ATOM 2593 O O . ILE A 1 325 ? -17.389 0.928 2.430 1.00 75.50 325 ILE A O 1
ATOM 2597 N N . SER A 1 326 ? -17.242 -1.054 1.376 1.00 69.88 326 SER A N 1
ATOM 2598 C CA . SER A 1 326 ? -16.941 -0.475 0.068 1.00 69.88 326 SER A CA 1
ATOM 2599 C C . SER A 1 326 ? -18.243 0.073 -0.535 1.00 69.88 326 SER A C 1
ATOM 2601 O O . SER A 1 326 ? -19.191 -0.693 -0.706 1.00 69.88 326 SER A O 1
ATOM 2603 N N . PRO A 1 327 ? -18.336 1.370 -0.896 1.00 63.69 327 PRO A N 1
ATOM 2604 C CA . PRO A 1 327 ? -19.491 1.930 -1.611 1.00 63.69 327 PRO A CA 1
ATOM 2605 C C . PRO A 1 327 ? -19.922 1.174 -2.878 1.00 63.69 327 PRO A C 1
ATOM 2607 O O . PRO A 1 327 ? -21.022 1.388 -3.381 1.00 63.69 327 PRO A O 1
ATOM 2610 N N . ILE A 1 328 ? -19.041 0.331 -3.408 1.00 61.34 328 ILE A N 1
ATOM 2611 C CA . ILE A 1 328 ? -19.262 -0.526 -4.565 1.00 61.34 328 ILE A CA 1
ATOM 2612 C C . ILE A 1 328 ? -19.879 -1.888 -4.180 1.00 61.34 328 ILE A C 1
ATOM 2614 O O . ILE A 1 328 ? -20.670 -2.443 -4.941 1.00 61.34 328 ILE A O 1
ATOM 2618 N N . GLU A 1 329 ? -19.557 -2.408 -2.997 1.00 58.56 329 GLU A N 1
ATOM 2619 C CA . GLU A 1 329 ? -19.996 -3.710 -2.485 1.00 58.56 329 GLU A CA 1
ATOM 2620 C C . GLU A 1 329 ? -21.130 -3.490 -1.474 1.00 58.56 329 GLU A C 1
ATOM 2622 O O . GLU A 1 329 ? -21.009 -3.749 -0.279 1.00 58.56 329 GLU A O 1
ATOM 2627 N N . TYR A 1 330 ? -22.255 -2.948 -1.948 1.00 49.78 330 TYR A N 1
ATOM 2628 C CA . TYR A 1 330 ? -23.449 -2.742 -1.123 1.00 49.78 330 TYR A CA 1
ATOM 2629 C C . TYR A 1 330 ? -24.220 -4.068 -0.966 1.00 49.78 330 TYR A C 1
ATOM 2631 O O . TYR A 1 330 ? -25.312 -4.240 -1.499 1.00 49.78 330 TYR A O 1
ATOM 2639 N N . MET A 1 331 ? -23.617 -5.043 -0.284 1.00 44.62 331 MET A N 1
ATOM 2640 C CA . MET A 1 331 ? -24.211 -6.352 0.017 1.00 44.62 331 MET A CA 1
ATOM 2641 C C . MET A 1 331 ? -24.370 -6.500 1.533 1.00 44.62 331 MET A C 1
ATOM 2643 O O . MET A 1 331 ? -23.392 -6.334 2.251 1.00 44.62 331 MET A O 1
ATOM 2647 N N . ASN A 1 332 ? -25.601 -6.771 1.997 1.00 41.97 332 ASN A N 1
ATOM 2648 C CA . ASN A 1 332 ? -26.016 -7.241 3.337 1.00 41.97 332 ASN A CA 1
ATOM 2649 C C . ASN A 1 332 ? -25.043 -6.992 4.509 1.00 41.97 332 ASN A C 1
ATOM 2651 O O . ASN A 1 332 ? -24.732 -7.906 5.274 1.00 41.97 332 ASN A O 1
ATOM 2655 N N . HIS A 1 333 ? -24.573 -5.758 4.685 1.00 43.16 333 HIS A N 1
ATOM 2656 C CA . HIS A 1 333 ? -23.743 -5.427 5.832 1.00 43.16 333 HIS A CA 1
ATOM 2657 C C . HIS A 1 333 ? -24.631 -5.406 7.074 1.00 43.16 333 HIS A C 1
ATOM 2659 O O . HIS A 1 333 ? -25.696 -4.780 7.063 1.00 43.16 333 HIS A O 1
ATOM 2665 N N . ALA A 1 334 ? -24.208 -6.064 8.155 1.00 46.84 334 ALA A N 1
ATOM 2666 C CA . ALA A 1 334 ? -24.863 -5.872 9.440 1.00 46.84 334 ALA A CA 1
ATOM 2667 C C . ALA A 1 334 ? -24.809 -4.370 9.750 1.00 46.84 334 ALA A C 1
ATOM 2669 O O . ALA A 1 334 ? -23.729 -3.771 9.756 1.00 46.84 334 ALA A O 1
ATOM 2670 N N . LEU A 1 335 ? -25.975 -3.741 9.914 1.00 40.22 335 LEU A N 1
ATOM 2671 C CA . LEU A 1 335 ? -26.074 -2.346 10.323 1.00 40.22 335 LEU A CA 1
ATOM 2672 C C . LEU A 1 335 ? -25.432 -2.229 11.708 1.00 40.22 335 LEU A C 1
ATOM 2674 O O . LEU A 1 335 ? -26.081 -2.463 12.725 1.00 40.22 335 LEU A O 1
ATOM 2678 N N . CYS A 1 336 ? -24.149 -1.872 11.753 1.00 36.78 336 CYS A N 1
ATOM 2679 C CA . CYS A 1 336 ? -23.561 -1.291 12.945 1.00 36.78 336 CYS A CA 1
ATOM 2680 C C . CYS A 1 336 ? -24.215 0.080 13.109 1.00 36.78 336 CYS A C 1
ATOM 2682 O O . CYS A 1 336 ? -23.768 1.068 12.530 1.00 36.78 336 CYS A O 1
ATOM 2684 N N . TYR A 1 337 ? -25.318 0.119 13.854 1.00 30.12 337 TYR A N 1
ATOM 2685 C CA . TYR A 1 337 ? -25.764 1.343 14.499 1.00 30.12 337 TYR A CA 1
ATOM 2686 C C . TYR A 1 337 ? -24.618 1.789 15.418 1.00 30.12 337 TYR A C 1
ATOM 2688 O O . TYR A 1 337 ? -24.362 1.144 16.435 1.00 30.12 337 TYR A O 1
ATOM 2696 N N . ILE A 1 338 ? -23.878 2.814 14.991 1.00 32.56 338 ILE A N 1
ATOM 2697 C CA . ILE A 1 338 ? -22.949 3.570 15.841 1.00 32.56 338 ILE A CA 1
ATOM 2698 C C . ILE A 1 338 ? -23.746 4.668 16.533 1.00 32.56 338 ILE A C 1
ATOM 2700 O O . ILE A 1 338 ? -24.528 5.344 15.822 1.00 32.56 338 ILE A O 1
#

Sequence (338 aa):
MAKVVHVSCSITTEQAVFDHILKCFMNCCIVGINFNDLTTLTTIKKICNVVLKKGITIDILSASKVKRVQGIVDKLKKKYDLECEMDLSKKSGSNLLKRKLSEEDCLTLQVLADLKLRKEFLLKYLIQLNSIEDGQQEHVNNNVENPFACISKIKNYNNNIDIRKFFTCGVDDAFHQVQQFINSIIHFNGYSVLVTSLDIFFHNHKYQDDCTHSLPKIFKVATAKVSRKTNTDKSFMEISIFAGYYELLIVGVYFHKNGSTIPFLGSSVDQFTLVEEETQIINVPAIASNYVATTRLLSQYMKCHSHHFWGIHCASSYSKGVYPISPIEYMNHALCYI

Secondary structure (DSSP, 8-state):
--SEEEEEPPTT--HHHHHHHHHHTTT-SEEEEE-TT---HHHHHHHHHHHHHTTPEEEEEE-TTHHHHHHHHHHHHHHHHHHHHHHHHHHTTSS------SHHHHHHTT--SSHHHHHHHHHHHHHHHHTT------PPP-----TTTT---EEE--S-S-THHHHH--HHHHHHHHGGGTT-EEEETTEEEEEEEEEEEE-S-TTT-TTPPPPSS-EEEEEEEEEEEEETTEEEEEEEEEEETEEEEEEEEEEEETTEEEEEESS--GGG-PPPEEE--EEEESSPPPEEEE--S-S-TTSGGGGSS-EEEEHHHHTTT-SPPPTT--S-------

Radius of gyration: 23.06 Å; chains: 1; bounding box: 56×47×68 Å

Foldseek 3Di:
DDQEAEDEDACPDDLVNLVVVCVVCVNHQEYEYEAARPPDVVRLLSSLLSCVVSVHHYHHPYYPCVVVSVVSNVVSNVVSVVVVVVVLVVCVPDDDPPPPDDPVVCVVVVQDPDPVSNVVVLLVVLVVVVVPDDDDDDDDDPPDDDLLVVQPAKDWLPPPPQLVCVQDPDPVSVVVVVLQLAQKWADDVQKIKGFFKWFKAFASHCSSHVPDDHDSDFDCAFKWKWDWDDDPNDIFTFIWTGGGRMTTTGAWIWMGGPNDTDTGGGGGPVVVVDDIDMDRGMMTRPDRADWDFAFDLDPPVSGPCSHPSRMIGRPVCVSVLRYHDRPSPPPPRDPPPD